Protein AF-A0A8J4F7T3-F1 (afdb_monomer_lite)

Organism: NCBI:txid51714

Structure (mmCIF, N/CA/C/O backbone):
data_AF-A0A8J4F7T3-F1
#
_entry.id   AF-A0A8J4F7T3-F1
#
loop_
_atom_site.group_PDB
_atom_site.id
_atom_site.type_symbol
_atom_site.label_atom_id
_atom_site.label_alt_id
_atom_site.label_comp_id
_atom_site.label_asym_id
_atom_site.label_entity_id
_atom_site.label_seq_id
_atom_site.pdbx_PDB_ins_code
_atom_site.Cartn_x
_atom_site.Cartn_y
_atom_site.Cartn_z
_atom_site.occupancy
_atom_site.B_iso_or_equiv
_atom_site.auth_seq_id
_atom_site.auth_comp_id
_atom_site.auth_asym_id
_atom_site.auth_atom_id
_atom_site.pdbx_PDB_model_num
ATOM 1 N N . MET A 1 1 ? 30.695 -30.266 -57.820 1.00 39.78 1 MET A N 1
ATOM 2 C CA . MET A 1 1 ? 30.788 -30.553 -56.373 1.00 39.78 1 MET A CA 1
ATOM 3 C C . MET A 1 1 ? 30.685 -29.210 -55.672 1.00 39.78 1 MET A C 1
ATOM 5 O O . MET A 1 1 ? 31.698 -28.580 -55.406 1.00 39.78 1 MET A O 1
ATOM 9 N N . GLU A 1 2 ? 29.463 -28.701 -55.535 1.00 38.69 2 GLU A N 1
ATOM 10 C CA . GLU A 1 2 ? 29.203 -27.390 -54.932 1.00 38.69 2 GLU A CA 1
ATOM 11 C C . GLU A 1 2 ? 29.021 -27.571 -53.424 1.00 38.69 2 GLU A C 1
ATOM 13 O O . GLU A 1 2 ? 28.262 -28.434 -52.978 1.00 38.69 2 GLU A O 1
ATOM 18 N N . ARG A 1 3 ? 29.798 -26.815 -52.641 1.00 41.53 3 ARG A N 1
ATOM 19 C CA . ARG A 1 3 ? 29.694 -26.770 -51.181 1.00 41.53 3 ARG A CA 1
ATOM 20 C C . ARG A 1 3 ? 28.457 -25.957 -50.820 1.00 41.53 3 ARG A C 1
ATOM 22 O O . ARG A 1 3 ? 28.412 -24.767 -51.104 1.00 41.53 3 ARG A O 1
ATOM 29 N N . PHE A 1 4 ? 27.495 -26.598 -50.166 1.00 39.56 4 PHE A N 1
ATOM 30 C CA . PHE A 1 4 ? 26.440 -25.898 -49.446 1.00 39.56 4 PHE A CA 1
ATOM 31 C C . PHE A 1 4 ? 27.047 -25.246 -48.203 1.00 39.56 4 PHE A C 1
ATOM 33 O O . PHE A 1 4 ? 27.533 -25.935 -47.305 1.00 39.56 4 PHE A O 1
ATOM 40 N N . GLU A 1 5 ? 27.045 -23.917 -48.178 1.00 45.34 5 GLU A N 1
ATOM 41 C CA . GLU A 1 5 ? 27.285 -23.142 -46.969 1.00 45.34 5 GLU A CA 1
ATOM 42 C C . GLU A 1 5 ? 26.117 -23.374 -46.007 1.00 45.34 5 GLU A C 1
ATOM 44 O O . GLU A 1 5 ? 24.946 -23.189 -46.342 1.00 45.34 5 GLU A O 1
ATOM 49 N N . THR A 1 6 ? 26.442 -23.843 -44.807 1.00 44.44 6 THR A N 1
ATOM 50 C CA . THR A 1 6 ? 25.513 -23.946 -43.686 1.00 44.44 6 THR A CA 1
ATOM 51 C C . THR A 1 6 ? 25.045 -22.549 -43.300 1.00 44.44 6 THR A C 1
ATOM 53 O O . THR A 1 6 ? 25.819 -21.764 -42.755 1.00 44.44 6 THR A O 1
ATOM 56 N N . VAL A 1 7 ? 23.775 -22.257 -43.581 1.00 43.88 7 VAL A N 1
ATOM 57 C CA . VAL A 1 7 ? 23.059 -21.096 -43.052 1.00 43.88 7 VAL A CA 1
ATOM 58 C C . VAL A 1 7 ? 23.011 -21.236 -41.533 1.00 43.88 7 VAL A C 1
ATOM 60 O O . VAL A 1 7 ? 22.459 -22.205 -41.010 1.00 43.88 7 VAL A O 1
ATOM 63 N N . SER A 1 8 ? 23.640 -20.293 -40.835 1.00 47.09 8 SER A N 1
ATOM 64 C CA . SER A 1 8 ? 23.535 -20.149 -39.387 1.00 47.09 8 SER A CA 1
ATOM 65 C C . SER A 1 8 ? 22.066 -20.000 -39.000 1.00 47.09 8 SER A C 1
ATOM 67 O O . SER A 1 8 ? 21.375 -19.111 -39.492 1.00 47.09 8 SER A O 1
ATOM 69 N N . ASP A 1 9 ? 21.611 -20.894 -38.129 1.00 43.12 9 ASP A N 1
ATOM 70 C CA . ASP A 1 9 ? 20.298 -20.891 -37.491 1.00 43.12 9 ASP A CA 1
ATOM 71 C C . ASP A 1 9 ? 20.153 -19.614 -36.641 1.00 43.12 9 ASP A C 1
ATOM 73 O O . ASP A 1 9 ? 20.539 -19.574 -35.470 1.00 43.12 9 ASP A O 1
ATOM 77 N N . GLU A 1 10 ? 19.659 -18.528 -37.245 1.00 48.75 10 GLU A N 1
ATOM 78 C CA . GLU A 1 10 ? 19.156 -17.366 -36.512 1.00 48.75 10 GLU A CA 1
ATOM 79 C C . GLU A 1 10 ? 17.874 -17.783 -35.785 1.00 48.75 10 GLU A C 1
ATOM 81 O O . GLU A 1 10 ? 16.751 -17.549 -36.239 1.00 48.75 10 GLU A O 1
ATOM 86 N N . ARG A 1 11 ? 18.039 -18.421 -34.621 1.00 50.25 11 ARG A N 1
ATOM 87 C CA . ARG A 1 11 ? 16.953 -18.571 -33.653 1.00 50.25 11 ARG A CA 1
ATOM 88 C C . ARG A 1 11 ? 16.400 -17.184 -33.353 1.00 50.25 11 ARG A C 1
ATOM 90 O O . ARG A 1 11 ? 17.061 -16.380 -32.696 1.00 50.25 11 ARG A O 1
ATOM 97 N N . ALA A 1 12 ? 15.173 -16.928 -33.800 1.00 52.72 12 ALA A N 1
ATOM 98 C CA . ALA A 1 12 ? 14.395 -15.789 -33.337 1.00 52.72 12 ALA A CA 1
ATOM 99 C C . ALA A 1 12 ? 14.448 -15.757 -31.796 1.00 52.72 12 ALA A C 1
ATOM 101 O O . ALA A 1 12 ? 14.255 -16.809 -31.174 1.00 52.72 12 ALA A O 1
ATOM 102 N N . PRO A 1 13 ? 14.737 -14.604 -31.164 1.00 52.78 13 PRO A N 1
ATOM 103 C CA . PRO A 1 13 ? 14.818 -14.528 -29.714 1.00 52.78 13 PRO A CA 1
ATOM 104 C C . PRO A 1 13 ? 13.456 -14.910 -29.132 1.00 52.78 13 PRO A C 1
ATOM 106 O O . PRO A 1 13 ? 12.466 -14.193 -29.285 1.00 52.78 13 PRO A O 1
ATOM 109 N N . GLY A 1 14 ? 13.392 -16.087 -28.510 1.00 57.84 14 GLY A N 1
ATOM 110 C CA . GLY A 1 14 ? 12.206 -16.531 -27.792 1.00 57.84 14 GLY A CA 1
ATOM 111 C C . GLY A 1 14 ? 11.926 -15.613 -26.602 1.00 57.84 14 GLY A C 1
ATOM 112 O O . GLY A 1 14 ? 12.814 -14.920 -26.108 1.00 57.84 14 GLY A O 1
ATOM 113 N N . LEU A 1 15 ? 10.701 -15.658 -26.071 1.00 61.00 15 LEU A N 1
ATOM 114 C CA . LEU A 1 15 ? 10.296 -14.925 -24.854 1.00 61.00 15 LEU A CA 1
ATOM 115 C C . LEU A 1 15 ? 11.066 -15.325 -23.574 1.00 61.00 15 LEU A C 1
ATOM 117 O O . LEU A 1 15 ? 10.747 -14.863 -22.476 1.00 61.00 15 LEU A O 1
ATOM 121 N N . GLU A 1 16 ? 12.052 -16.204 -23.704 1.00 65.00 16 GLU A N 1
ATOM 122 C CA . GLU A 1 16 ? 12.897 -16.708 -22.628 1.00 65.00 16 GLU A CA 1
ATOM 123 C C . GLU A 1 16 ? 14.062 -15.764 -22.308 1.00 65.00 16 GLU A C 1
ATOM 125 O O . GLU A 1 16 ? 14.552 -15.786 -21.180 1.00 65.00 16 GLU A O 1
ATOM 130 N N . ASP A 1 17 ? 14.452 -14.913 -23.266 1.00 67.88 17 ASP A N 1
ATOM 131 C CA . ASP A 1 17 ? 15.479 -13.875 -23.097 1.00 67.88 17 ASP A CA 1
ATOM 132 C C . ASP A 1 17 ? 15.223 -12.662 -24.027 1.00 67.88 17 ASP A C 1
ATOM 134 O O . ASP A 1 17 ? 15.977 -12.403 -24.969 1.00 67.88 17 ASP A O 1
ATOM 138 N N . PRO A 1 18 ? 14.095 -11.944 -23.857 1.00 74.69 18 PRO A N 1
ATOM 139 C CA . PRO A 1 18 ? 13.774 -10.783 -24.676 1.00 74.69 18 PRO A CA 1
ATOM 140 C C . PRO A 1 18 ? 14.754 -9.629 -24.436 1.00 74.69 18 PRO A C 1
ATOM 142 O O . PRO A 1 18 ? 15.224 -9.392 -23.323 1.00 74.69 18 PRO A O 1
ATOM 145 N N . ALA A 1 19 ? 14.993 -8.838 -25.485 1.00 78.69 19 ALA A N 1
ATOM 146 C CA . ALA A 1 19 ? 15.831 -7.647 -25.394 1.00 78.69 19 ALA A CA 1
ATOM 147 C C . ALA A 1 19 ? 15.340 -6.687 -24.282 1.00 78.69 19 ALA A C 1
ATOM 149 O O . ALA A 1 19 ? 14.126 -6.519 -24.120 1.00 78.69 19 ALA A O 1
ATOM 150 N N . PRO A 1 20 ? 16.236 -5.976 -23.567 1.00 74.31 20 PRO A N 1
ATOM 151 C CA . PRO A 1 20 ? 15.860 -5.098 -22.453 1.00 74.31 20 PRO A CA 1
ATOM 152 C C . PRO A 1 20 ? 14.771 -4.068 -22.789 1.00 74.31 20 PRO A C 1
ATOM 154 O O . PRO A 1 20 ? 13.884 -3.818 -21.979 1.00 74.31 20 PRO A O 1
ATOM 157 N N . ALA A 1 21 ? 14.777 -3.522 -24.008 1.00 72.75 21 ALA A N 1
ATOM 158 C CA . ALA A 1 21 ? 13.751 -2.582 -24.465 1.00 72.75 21 ALA A CA 1
ATOM 159 C C . ALA A 1 21 ? 12.351 -3.220 -24.582 1.00 72.75 21 ALA A C 1
ATOM 161 O O . ALA A 1 21 ? 11.343 -2.563 -24.329 1.00 72.75 21 ALA A O 1
ATOM 162 N N . LEU A 1 22 ? 12.267 -4.507 -24.941 1.00 72.25 22 LEU A N 1
ATOM 163 C CA . LEU A 1 22 ? 11.003 -5.251 -24.969 1.00 72.25 22 LEU A CA 1
ATOM 164 C C . LEU A 1 22 ? 10.509 -5.558 -23.555 1.00 72.25 22 LEU A C 1
ATOM 166 O O . LEU A 1 22 ? 9.313 -5.443 -23.306 1.00 72.25 22 LEU A O 1
ATOM 170 N N . VAL A 1 23 ? 11.415 -5.886 -22.628 1.00 76.25 23 VAL A N 1
ATOM 171 C CA . VAL A 1 23 ? 11.086 -6.050 -21.201 1.00 76.25 23 VAL A CA 1
ATOM 172 C C . VAL A 1 23 ? 10.503 -4.767 -20.637 1.00 76.25 23 VAL A C 1
ATOM 174 O O . VAL A 1 23 ? 9.453 -4.802 -20.007 1.00 76.25 23 VAL A O 1
ATOM 177 N N . GLU A 1 24 ? 11.155 -3.631 -20.883 1.00 72.44 24 GLU A N 1
ATOM 178 C CA . GLU A 1 24 ? 10.674 -2.334 -20.413 1.00 72.44 24 GLU A CA 1
ATOM 179 C C . GLU A 1 24 ? 9.304 -1.997 -20.990 1.00 72.44 24 GLU A C 1
ATOM 181 O O . GLU A 1 24 ? 8.414 -1.623 -20.231 1.00 72.44 24 GLU A O 1
ATOM 186 N N . ASN A 1 25 ? 9.100 -2.198 -22.295 1.00 74.94 25 ASN A N 1
ATOM 187 C CA . ASN A 1 25 ? 7.807 -1.959 -22.932 1.00 74.94 25 ASN A CA 1
ATOM 188 C C . ASN A 1 25 ? 6.709 -2.873 -22.382 1.00 74.94 25 ASN A C 1
ATOM 190 O O . ASN A 1 25 ? 5.636 -2.385 -22.043 1.00 74.94 25 ASN A O 1
ATOM 194 N N . LEU A 1 26 ? 6.966 -4.178 -22.248 1.00 72.62 26 LEU A N 1
ATOM 195 C CA . LEU A 1 26 ? 5.999 -5.124 -21.685 1.00 72.62 26 LEU A CA 1
ATOM 196 C C . LEU A 1 26 ? 5.674 -4.772 -20.234 1.00 72.62 26 LEU A C 1
ATOM 198 O O . LEU A 1 26 ? 4.506 -4.677 -19.868 1.00 72.62 26 LEU A O 1
ATOM 202 N N . CYS A 1 27 ? 6.688 -4.494 -19.418 1.00 71.31 27 CYS A N 1
ATOM 203 C CA . CYS A 1 27 ? 6.473 -4.112 -18.031 1.00 71.31 27 CYS A CA 1
ATOM 204 C C . CYS A 1 27 ? 5.759 -2.757 -17.897 1.00 71.31 27 CYS A C 1
ATOM 206 O O . CYS A 1 27 ? 4.959 -2.580 -16.980 1.00 71.31 27 CYS A O 1
ATOM 208 N N . ALA A 1 28 ? 5.992 -1.824 -18.824 1.00 68.75 28 ALA A N 1
ATOM 209 C CA . ALA A 1 28 ? 5.274 -0.556 -18.894 1.00 68.75 28 ALA A CA 1
ATOM 210 C C . ALA A 1 28 ? 3.786 -0.748 -19.227 1.00 68.75 28 ALA A C 1
ATOM 212 O O . ALA A 1 28 ? 2.960 -0.024 -18.678 1.00 68.75 28 ALA A O 1
ATOM 213 N N . GLN A 1 29 ? 3.415 -1.744 -20.043 1.00 72.31 29 GLN A N 1
ATOM 214 C CA . GLN A 1 29 ? 2.000 -2.069 -20.293 1.00 72.31 29 GLN A CA 1
ATOM 215 C C . GLN A 1 29 ? 1.286 -2.573 -19.028 1.00 72.31 29 GLN A C 1
ATOM 217 O O . GLN A 1 29 ? 0.110 -2.284 -18.820 1.00 72.31 29 GLN A O 1
ATOM 222 N N . PHE A 1 30 ? 2.000 -3.282 -18.150 1.00 66.38 30 PHE A N 1
ATOM 223 C CA . PHE A 1 30 ? 1.455 -3.815 -16.894 1.00 66.38 30 PHE A CA 1
ATOM 224 C C . PHE A 1 30 ? 1.705 -2.912 -15.686 1.00 66.38 30 PHE A C 1
ATOM 226 O O . PHE A 1 30 ? 1.396 -3.280 -14.556 1.00 66.38 30 PHE A O 1
ATOM 233 N N . ILE A 1 31 ? 2.254 -1.716 -15.889 1.00 64.44 31 ILE A N 1
ATOM 234 C CA . ILE A 1 31 ? 2.706 -0.865 -14.790 1.00 64.44 31 ILE A CA 1
ATOM 235 C C . ILE A 1 31 ? 1.579 -0.424 -13.855 1.00 64.44 31 ILE A C 1
ATOM 237 O O . ILE A 1 31 ? 1.828 -0.135 -12.686 1.00 64.44 31 ILE A O 1
ATOM 241 N N . PHE A 1 32 ? 0.345 -0.374 -14.358 1.00 50.31 32 PHE A N 1
ATOM 242 C CA . PHE A 1 32 ? -0.849 -0.021 -13.591 1.00 50.31 32 PHE A CA 1
ATOM 243 C C . PHE A 1 32 ? -1.371 -1.174 -12.734 1.00 50.31 32 PHE A C 1
ATOM 245 O O . PHE A 1 32 ? -2.121 -0.932 -11.792 1.00 50.31 32 PHE A O 1
ATOM 252 N N . ASP A 1 33 ? -0.910 -2.395 -12.997 1.00 64.44 33 ASP A N 1
ATOM 253 C CA . ASP A 1 33 ? -1.294 -3.593 -12.272 1.00 64.44 33 ASP A CA 1
ATOM 254 C C . ASP A 1 33 ? -0.047 -4.412 -11.915 1.00 64.44 33 ASP A C 1
ATOM 256 O O . ASP A 1 33 ? 0.396 -5.329 -12.615 1.00 64.44 33 ASP A O 1
ATOM 260 N N . GLY A 1 34 ? 0.525 -4.062 -10.761 1.00 60.56 34 GLY A N 1
ATOM 261 C CA . GLY A 1 34 ? 1.699 -4.733 -10.211 1.00 60.56 34 GLY A CA 1
ATOM 262 C C . GLY A 1 34 ? 1.508 -6.241 -10.008 1.00 60.56 34 GLY A C 1
ATOM 263 O O . GLY A 1 34 ? 2.504 -6.958 -9.938 1.00 60.56 34 GLY A O 1
ATOM 264 N N . ASN A 1 35 ? 0.271 -6.751 -9.972 1.00 60.94 35 ASN A N 1
ATOM 265 C CA . ASN A 1 35 ? 0.020 -8.186 -9.860 1.00 60.94 35 ASN A CA 1
ATOM 266 C C . ASN A 1 35 ? 0.306 -8.919 -11.172 1.00 60.94 35 ASN A C 1
ATOM 268 O O . ASN A 1 35 ? 0.824 -10.035 -11.123 1.00 60.94 35 ASN A O 1
ATOM 272 N N . TYR A 1 36 ? 0.069 -8.303 -12.336 1.00 70.75 36 TYR A N 1
ATOM 273 C CA . TYR A 1 36 ? 0.502 -8.887 -13.611 1.00 70.75 36 TYR A CA 1
ATOM 274 C C . TYR A 1 36 ? 2.024 -8.941 -13.717 1.00 70.75 36 TYR A C 1
ATOM 276 O O . TYR A 1 36 ? 2.554 -9.958 -14.155 1.00 70.75 36 TYR A O 1
ATOM 284 N N . LEU A 1 37 ? 2.733 -7.914 -13.234 1.00 69.94 37 LEU A N 1
ATOM 285 C CA . LEU A 1 37 ? 4.198 -7.935 -13.162 1.00 69.94 37 LEU A CA 1
ATOM 286 C C . LEU A 1 37 ? 4.703 -9.054 -12.242 1.00 69.94 37 LEU A C 1
ATOM 288 O O . LEU A 1 37 ? 5.587 -9.814 -12.624 1.00 69.94 37 LEU A O 1
ATOM 292 N N . LEU A 1 38 ? 4.111 -9.228 -11.059 1.00 68.88 38 LEU A N 1
ATOM 293 C CA . LEU A 1 38 ? 4.489 -10.318 -10.153 1.00 68.88 38 LEU A CA 1
ATOM 294 C C . LEU A 1 38 ? 4.181 -11.707 -10.737 1.00 68.88 38 LEU A C 1
ATOM 296 O O . LEU A 1 38 ? 4.994 -12.618 -10.584 1.00 68.88 38 LEU A O 1
ATOM 300 N N . ARG A 1 39 ? 3.056 -11.868 -11.449 1.00 74.06 39 ARG A N 1
ATOM 301 C CA . ARG A 1 39 ? 2.732 -13.103 -12.188 1.00 74.06 39 ARG A CA 1
ATOM 302 C C . ARG A 1 39 ? 3.716 -13.365 -13.324 1.00 74.06 39 ARG A C 1
ATOM 304 O O . ARG A 1 39 ? 4.099 -14.511 -13.527 1.00 74.06 39 ARG A O 1
ATOM 311 N N . LEU A 1 40 ? 4.183 -12.320 -14.008 1.00 76.62 40 LEU A N 1
ATOM 312 C CA . LEU A 1 40 ? 5.244 -12.418 -15.012 1.00 76.62 40 LEU A CA 1
ATOM 313 C C . LEU A 1 40 ? 6.499 -13.055 -14.399 1.00 76.62 40 LEU A C 1
ATOM 315 O O . LEU A 1 40 ? 7.065 -13.990 -14.957 1.00 76.62 40 LEU A O 1
ATOM 319 N N . GLY A 1 41 ? 6.865 -12.624 -13.187 1.00 77.25 41 GLY A N 1
ATOM 320 C CA . GLY A 1 41 ? 7.988 -13.168 -12.422 1.00 77.25 41 GLY A CA 1
ATOM 321 C C . GLY A 1 41 ? 7.896 -14.658 -12.082 1.00 77.25 41 GLY A C 1
ATOM 322 O O . GLY A 1 41 ? 8.918 -15.273 -11.785 1.00 77.25 41 GLY A O 1
ATOM 323 N N . GLN A 1 42 ? 6.703 -15.252 -12.141 1.00 78.94 42 GLN A N 1
ATOM 324 C CA . GLN A 1 42 ? 6.482 -16.678 -11.880 1.00 78.94 42 GLN A CA 1
ATOM 325 C C . GLN A 1 42 ? 6.670 -17.551 -13.131 1.00 78.94 42 GLN A C 1
ATOM 327 O O . GLN A 1 42 ? 6.741 -18.770 -13.004 1.00 78.94 42 GLN A O 1
ATOM 332 N N . ILE A 1 43 ? 6.771 -16.952 -14.326 1.00 80.25 43 ILE A N 1
ATOM 333 C CA . ILE A 1 43 ? 6.847 -17.683 -15.601 1.00 80.25 43 ILE A CA 1
ATOM 334 C C . ILE A 1 43 ? 8.201 -18.382 -15.756 1.00 80.25 43 ILE A C 1
ATOM 336 O O . ILE A 1 43 ? 8.262 -19.571 -16.055 1.00 80.25 43 ILE A O 1
ATOM 340 N N . ASN A 1 44 ? 9.303 -17.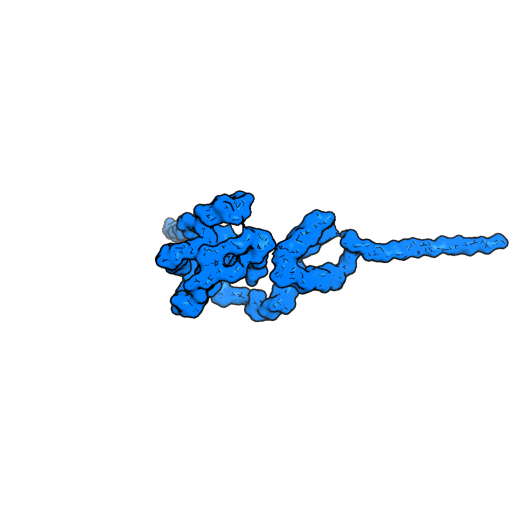650 -15.572 1.00 79.62 44 ASN A N 1
ATOM 341 C CA . ASN A 1 44 ? 10.656 -18.195 -15.681 1.00 79.62 44 ASN A CA 1
ATOM 342 C C . ASN A 1 44 ? 11.675 -17.343 -14.895 1.00 79.62 44 ASN A C 1
ATOM 344 O O . ASN A 1 44 ? 11.365 -16.270 -14.370 1.00 79.62 44 ASN A O 1
ATOM 348 N N . ARG A 1 45 ? 12.928 -17.819 -14.817 1.00 77.38 45 ARG A N 1
ATOM 349 C CA . ARG A 1 45 ? 14.007 -17.122 -14.088 1.00 77.38 45 ARG A CA 1
ATOM 350 C C . ARG A 1 45 ? 14.332 -15.744 -14.661 1.00 77.38 45 ARG A C 1
ATOM 352 O O . ARG A 1 45 ? 14.756 -14.878 -13.898 1.00 77.38 45 ARG A O 1
ATOM 359 N N . PHE A 1 46 ? 14.165 -15.551 -15.966 1.00 83.12 46 PHE A N 1
ATOM 360 C CA . PHE A 1 46 ? 14.403 -14.268 -16.614 1.00 83.12 46 PHE A CA 1
ATOM 361 C C . PHE A 1 46 ? 13.425 -13.216 -16.085 1.00 83.12 46 PHE A C 1
ATOM 363 O O . PHE A 1 46 ? 13.851 -12.207 -15.524 1.00 83.12 46 PHE A O 1
ATOM 370 N N . TRP A 1 47 ? 12.123 -13.496 -16.150 1.00 80.31 47 TRP A N 1
ATOM 371 C CA . TRP A 1 47 ? 11.100 -12.579 -15.659 1.00 80.31 47 TRP A CA 1
ATOM 372 C C . TRP A 1 47 ? 11.189 -12.380 -14.152 1.00 80.31 47 TRP A C 1
ATOM 374 O O . TRP A 1 47 ? 11.018 -11.259 -13.687 1.00 80.31 47 TRP A O 1
ATOM 384 N N . CYS A 1 48 ? 11.544 -13.422 -13.393 1.00 75.38 48 CYS A N 1
ATOM 385 C CA . CYS A 1 48 ? 11.831 -13.293 -11.965 1.00 75.38 48 CYS A CA 1
ATOM 386 C C . CYS A 1 48 ? 12.945 -12.265 -11.701 1.00 75.38 48 CYS A C 1
ATOM 388 O O . CYS A 1 48 ? 12.797 -11.407 -10.834 1.00 75.38 48 CYS A O 1
ATOM 390 N N . ARG A 1 49 ? 14.041 -12.288 -12.472 1.00 79.06 49 ARG A N 1
ATOM 391 C CA . ARG A 1 49 ? 15.109 -11.278 -12.362 1.00 79.06 49 ARG A CA 1
ATOM 392 C C . ARG A 1 49 ? 14.624 -9.892 -12.775 1.00 79.06 49 ARG A C 1
ATOM 394 O O . ARG A 1 49 ? 14.887 -8.938 -12.051 1.00 79.06 49 ARG A O 1
ATOM 401 N N . ALA A 1 50 ? 13.890 -9.793 -13.882 1.00 77.69 50 ALA A N 1
ATOM 402 C CA . ALA A 1 50 ? 13.368 -8.524 -14.380 1.00 77.69 50 ALA A CA 1
ATOM 403 C C . ALA A 1 50 ? 12.455 -7.841 -13.348 1.00 77.69 50 ALA A C 1
ATOM 405 O O . ALA A 1 50 ? 12.652 -6.677 -13.022 1.00 77.69 50 ALA A O 1
ATOM 406 N N . VAL A 1 51 ? 11.508 -8.568 -12.752 1.00 77.44 51 VAL A N 1
ATOM 407 C CA . VAL A 1 51 ? 10.547 -7.990 -11.792 1.00 77.44 51 VAL A CA 1
ATOM 408 C C . VAL A 1 51 ? 11.146 -7.754 -10.405 1.00 77.44 51 VAL A C 1
ATOM 410 O O . VAL A 1 51 ? 10.525 -7.086 -9.583 1.00 77.44 51 VAL A O 1
ATOM 413 N N . ASN A 1 52 ? 12.341 -8.278 -10.122 1.00 72.81 52 ASN A N 1
ATOM 414 C CA . ASN A 1 52 ? 13.105 -7.952 -8.917 1.00 72.81 52 ASN A CA 1
ATOM 415 C C . ASN A 1 52 ? 14.141 -6.835 -9.157 1.00 72.81 52 ASN A C 1
ATOM 417 O O . ASN A 1 52 ? 14.811 -6.416 -8.212 1.00 72.81 52 ASN A O 1
ATOM 421 N N . ASP A 1 53 ? 14.270 -6.314 -10.385 1.00 77.81 53 ASP A N 1
ATOM 422 C CA . ASP A 1 53 ? 15.185 -5.215 -10.693 1.00 77.81 53 ASP A CA 1
ATOM 423 C C . ASP A 1 53 ? 14.646 -3.877 -10.156 1.00 77.81 53 ASP A C 1
ATOM 425 O O . ASP A 1 53 ? 13.704 -3.272 -10.675 1.00 77.81 53 ASP A O 1
ATOM 429 N N . VAL A 1 54 ? 15.301 -3.378 -9.107 1.00 73.62 54 VAL A N 1
ATOM 430 C CA . VAL A 1 54 ? 15.015 -2.080 -8.483 1.00 73.62 54 VAL A CA 1
ATOM 431 C C . VAL A 1 54 ? 15.142 -0.925 -9.482 1.00 73.62 54 VAL A C 1
ATOM 433 O O . VAL A 1 54 ? 14.390 0.047 -9.399 1.00 73.62 54 VAL A O 1
ATOM 436 N N . ALA A 1 55 ? 16.086 -0.995 -10.422 1.00 77.75 55 ALA A N 1
ATOM 437 C CA . ALA A 1 55 ? 16.294 0.049 -11.415 1.00 77.75 55 ALA A CA 1
ATOM 438 C C . ALA A 1 55 ? 15.158 0.073 -12.445 1.00 77.75 55 ALA A C 1
ATOM 440 O O . ALA A 1 55 ? 14.691 1.161 -12.792 1.00 77.75 55 ALA A O 1
ATOM 441 N N . LEU A 1 56 ? 14.677 -1.098 -12.878 1.00 77.50 56 LEU A N 1
ATOM 442 C CA . LEU A 1 56 ? 13.484 -1.212 -13.717 1.00 77.50 56 LEU A CA 1
ATOM 443 C C . LEU A 1 56 ? 12.279 -0.572 -13.023 1.00 77.50 56 LEU A C 1
ATOM 445 O O . LEU A 1 56 ? 11.636 0.301 -13.598 1.00 77.50 56 LEU A O 1
ATOM 449 N N . TRP A 1 57 ? 12.027 -0.918 -11.759 1.00 73.50 57 TRP A N 1
ATOM 450 C CA . TRP A 1 57 ? 10.933 -0.316 -10.993 1.00 73.50 57 TRP A CA 1
ATOM 451 C C . TRP A 1 57 ? 11.067 1.196 -10.843 1.00 73.50 57 TRP A C 1
ATOM 453 O O . TRP A 1 57 ? 10.074 1.904 -10.974 1.00 73.50 57 TRP A O 1
ATOM 463 N N . LYS A 1 58 ? 12.279 1.719 -10.620 1.00 70.94 58 LYS A N 1
ATOM 464 C CA . LYS A 1 58 ? 12.512 3.170 -10.611 1.00 70.94 58 LYS A CA 1
ATOM 465 C C . LYS A 1 58 ? 12.113 3.801 -11.944 1.00 70.94 58 LYS A C 1
ATOM 467 O O . LYS A 1 58 ? 11.356 4.761 -11.926 1.00 70.94 58 LYS A O 1
ATOM 472 N N . ARG A 1 59 ? 12.569 3.255 -13.079 1.00 75.56 59 ARG A N 1
ATOM 473 C CA . ARG A 1 59 ? 12.248 3.781 -14.422 1.00 75.56 59 ARG A CA 1
ATOM 474 C C . ARG A 1 59 ? 10.754 3.722 -14.723 1.00 75.56 59 ARG A C 1
ATOM 476 O O . ARG A 1 59 ? 10.186 4.723 -15.152 1.00 75.56 59 ARG A O 1
ATOM 483 N N . LEU A 1 60 ? 10.125 2.588 -14.427 1.00 73.81 60 LEU A N 1
ATOM 484 C CA . LEU A 1 60 ? 8.683 2.399 -14.530 1.00 73.81 60 LEU A CA 1
ATOM 485 C C . LEU A 1 60 ? 7.953 3.468 -13.703 1.00 73.81 60 LEU A C 1
ATOM 487 O O . LEU A 1 60 ? 7.167 4.240 -14.246 1.00 73.81 60 LEU A O 1
ATOM 491 N N . ASN A 1 61 ? 8.273 3.606 -12.417 1.00 67.88 61 ASN A N 1
ATOM 492 C CA . ASN A 1 61 ? 7.650 4.617 -11.564 1.00 67.88 61 ASN A CA 1
ATOM 493 C C . ASN A 1 61 ? 7.887 6.048 -12.068 1.00 67.88 61 ASN A C 1
ATOM 495 O O . ASN A 1 61 ? 6.986 6.877 -11.948 1.00 67.88 61 ASN A O 1
ATOM 499 N N . THR A 1 62 ? 9.053 6.343 -12.662 1.00 68.00 62 THR A N 1
ATOM 500 C CA . THR A 1 62 ? 9.340 7.673 -13.229 1.00 68.00 62 THR A CA 1
ATOM 501 C C . THR A 1 62 ? 8.385 7.956 -14.373 1.00 68.00 62 THR A C 1
ATOM 503 O O . THR A 1 62 ? 7.836 9.053 -14.457 1.00 68.00 62 THR A O 1
ATOM 506 N N . ALA A 1 63 ? 8.171 6.963 -15.239 1.00 68.06 63 ALA A N 1
ATOM 507 C CA . ALA A 1 63 ? 7.239 7.059 -16.351 1.00 68.06 63 ALA A CA 1
ATOM 508 C C . ALA A 1 63 ? 5.782 7.169 -15.870 1.00 68.06 63 ALA A C 1
ATOM 510 O O . ALA A 1 63 ? 5.012 7.934 -16.441 1.00 68.06 63 ALA A O 1
ATOM 511 N N . ARG A 1 64 ? 5.412 6.454 -14.796 1.00 66.06 64 ARG A N 1
ATOM 512 C CA . ARG A 1 64 ? 4.040 6.426 -14.261 1.00 66.06 64 ARG A CA 1
ATOM 513 C C . ARG A 1 64 ? 3.641 7.698 -13.526 1.00 66.06 64 ARG A C 1
ATOM 515 O O . ARG A 1 64 ? 2.538 8.196 -13.716 1.00 66.06 64 ARG A O 1
ATOM 522 N N . PHE A 1 65 ? 4.505 8.185 -12.644 1.00 62.12 65 PHE A N 1
ATOM 523 C CA . PHE A 1 65 ? 4.160 9.236 -11.686 1.00 62.12 65 PHE A CA 1
ATOM 524 C C . PHE A 1 65 ? 4.914 10.555 -11.940 1.00 62.12 65 PHE A C 1
ATOM 526 O O . PHE A 1 65 ? 4.727 11.540 -11.223 1.00 62.12 65 PHE A O 1
ATOM 533 N N . GLY A 1 66 ? 5.772 10.591 -12.965 1.00 58.41 66 GLY A N 1
ATOM 534 C CA . GLY A 1 66 ? 6.656 11.712 -13.268 1.00 58.41 66 GLY A CA 1
ATOM 535 C C . GLY A 1 66 ? 7.828 11.842 -12.286 1.00 58.41 66 GLY A C 1
ATOM 536 O O . GLY A 1 66 ? 7.834 11.290 -11.186 1.00 58.41 66 GLY A O 1
ATOM 537 N N . LEU A 1 67 ? 8.830 12.650 -12.654 1.00 54.41 67 LEU A N 1
ATOM 538 C CA . LEU A 1 67 ? 10.008 12.958 -11.817 1.00 54.41 67 LEU A CA 1
ATOM 539 C C . LEU A 1 67 ? 9.647 13.481 -10.411 1.00 54.41 67 LEU A C 1
ATOM 541 O O . LEU A 1 67 ? 10.419 13.306 -9.472 1.00 54.41 67 LEU A O 1
ATOM 545 N N . LYS A 1 68 ? 8.469 14.102 -10.247 1.00 46.16 68 LYS A N 1
ATOM 546 C CA . LYS A 1 68 ? 8.013 14.683 -8.974 1.00 46.16 68 LYS A CA 1
ATOM 547 C C . LYS A 1 68 ? 7.580 13.651 -7.927 1.00 46.16 68 LYS A C 1
ATOM 549 O O . LYS A 1 68 ? 7.616 13.980 -6.749 1.00 46.16 68 LYS A O 1
ATOM 554 N N . ALA A 1 69 ? 7.226 12.429 -8.319 1.00 46.28 69 ALA A N 1
ATOM 555 C CA . ALA A 1 69 ? 6.843 11.368 -7.382 1.00 46.28 69 ALA A CA 1
ATOM 556 C C . ALA A 1 69 ? 8.026 10.517 -6.883 1.00 46.28 69 ALA A C 1
ATOM 558 O O . ALA A 1 69 ? 7.867 9.709 -5.973 1.00 46.28 69 ALA A O 1
ATOM 559 N N . ILE A 1 70 ? 9.211 10.704 -7.476 1.00 45.41 70 ILE A N 1
ATOM 560 C CA . ILE A 1 70 ? 10.483 10.083 -7.055 1.00 45.41 70 ILE A CA 1
ATOM 561 C C . ILE A 1 70 ? 11.406 11.122 -6.4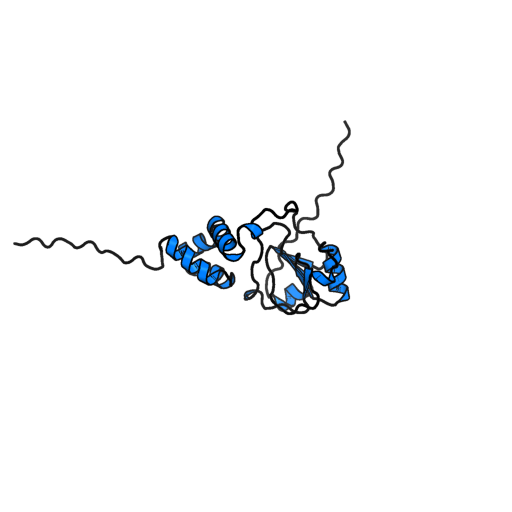17 1.00 45.41 70 ILE A C 1
ATOM 563 O O . ILE A 1 70 ? 1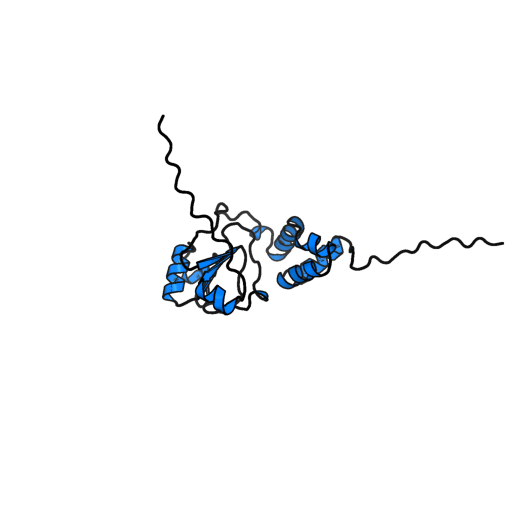2.458 10.779 -5.875 1.00 45.41 70 ILE A O 1
ATOM 567 N N . ALA A 1 71 ? 11.011 12.400 -6.427 1.00 41.38 71 ALA A N 1
ATOM 568 C CA . ALA A 1 71 ? 11.614 13.362 -5.527 1.00 41.38 71 ALA A CA 1
ATOM 569 C C . ALA A 1 71 ? 11.532 12.766 -4.112 1.00 41.38 71 ALA A C 1
ATOM 571 O O . ALA A 1 71 ? 10.449 12.306 -3.730 1.00 41.38 71 ALA A O 1
ATOM 572 N N . PRO A 1 72 ? 12.647 12.710 -3.355 1.00 41.91 72 PRO A N 1
ATOM 573 C CA . PRO A 1 72 ? 12.578 12.290 -1.968 1.00 41.91 72 PRO A CA 1
ATOM 574 C C . PRO A 1 72 ? 11.484 13.135 -1.332 1.00 41.91 72 PRO A C 1
ATOM 576 O O . PRO A 1 72 ? 11.480 14.362 -1.488 1.00 41.91 72 PRO A O 1
ATOM 579 N N . ALA A 1 73 ? 10.502 12.467 -0.723 1.00 44.56 73 ALA A N 1
ATOM 580 C CA . ALA A 1 73 ? 9.469 13.153 0.026 1.00 44.56 73 ALA A CA 1
ATOM 581 C C . ALA A 1 73 ? 10.165 14.225 0.875 1.00 44.56 73 ALA A C 1
ATOM 583 O O . ALA A 1 73 ? 11.225 13.976 1.449 1.00 44.56 73 ALA A O 1
ATOM 584 N N . ARG A 1 74 ? 9.591 15.429 0.965 1.00 44.84 74 ARG A N 1
AT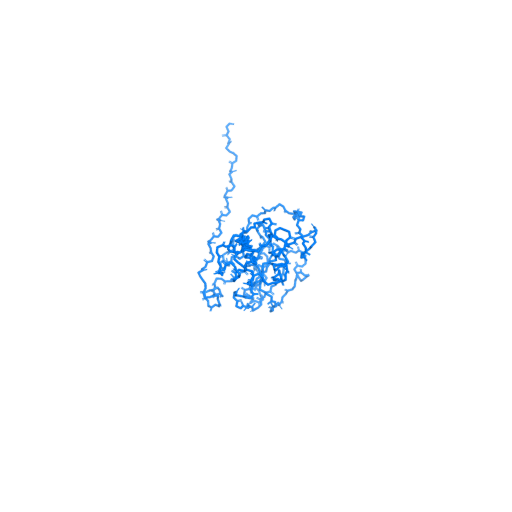OM 585 C CA . ARG A 1 74 ? 10.097 16.496 1.855 1.00 44.84 74 ARG A CA 1
ATOM 586 C C . ARG A 1 74 ? 10.129 16.082 3.340 1.00 44.84 74 ARG A C 1
ATOM 588 O O . ARG A 1 74 ? 10.489 16.887 4.189 1.00 44.84 74 ARG A O 1
ATOM 595 N N . VAL A 1 75 ? 9.762 14.840 3.639 1.00 48.75 75 VAL A N 1
ATOM 596 C CA . VAL A 1 75 ? 9.793 14.184 4.934 1.00 48.75 75 VAL A CA 1
ATOM 597 C C . VAL A 1 75 ? 10.903 13.126 4.874 1.00 48.75 75 VAL A C 1
ATOM 599 O O . VAL A 1 75 ? 10.883 12.303 3.953 1.00 48.75 75 VAL A O 1
ATOM 602 N N . PRO A 1 76 ? 11.886 13.130 5.795 1.00 49.41 76 PRO A N 1
ATOM 603 C CA . PRO A 1 76 ? 12.878 12.062 5.856 1.00 49.41 76 PRO A CA 1
ATOM 604 C C . PRO A 1 76 ? 12.161 10.712 5.919 1.00 49.41 76 PRO A C 1
ATOM 606 O O . PRO A 1 76 ? 11.154 10.583 6.612 1.00 49.41 76 PRO A O 1
ATOM 609 N N . ALA A 1 77 ? 12.660 9.730 5.166 1.00 58.66 77 ALA A N 1
ATOM 610 C CA . ALA A 1 77 ? 12.109 8.381 5.117 1.00 58.66 77 ALA A CA 1
ATOM 611 C C . ALA A 1 77 ? 12.144 7.751 6.518 1.00 58.66 77 ALA A C 1
ATOM 613 O O . ALA A 1 77 ? 13.149 7.167 6.923 1.00 58.66 77 ALA A O 1
ATOM 614 N N . GLN A 1 78 ? 11.067 7.923 7.279 1.00 67.81 78 GLN A N 1
ATOM 615 C CA . GLN A 1 78 ? 10.896 7.300 8.580 1.00 67.81 78 GLN A CA 1
ATOM 616 C C . GLN A 1 78 ? 10.349 5.885 8.384 1.00 67.81 78 GLN A C 1
ATOM 618 O O . GLN A 1 78 ? 9.544 5.653 7.481 1.00 67.81 78 GLN A O 1
ATOM 623 N N . PRO A 1 79 ? 10.787 4.909 9.192 1.00 78.81 79 PRO A N 1
ATOM 624 C CA . PRO A 1 79 ? 10.139 3.607 9.221 1.00 78.81 79 PRO A CA 1
ATOM 625 C C . PRO A 1 79 ? 8.665 3.759 9.619 1.00 78.81 79 PRO A C 1
ATOM 627 O O . PRO A 1 79 ? 8.276 4.734 10.258 1.00 78.81 79 PRO A O 1
ATOM 630 N N . ALA A 1 80 ? 7.842 2.785 9.234 1.00 83.75 80 ALA A N 1
ATOM 631 C CA . ALA A 1 80 ? 6.438 2.779 9.621 1.00 83.75 80 ALA A CA 1
ATOM 632 C C . ALA A 1 80 ? 6.296 2.681 11.146 1.00 83.75 80 ALA A C 1
ATOM 634 O O . ALA A 1 80 ? 7.000 1.902 11.793 1.00 83.75 80 ALA A O 1
ATOM 635 N N . THR A 1 81 ? 5.369 3.454 11.702 1.00 88.25 81 THR A N 1
ATOM 636 C CA . THR A 1 81 ? 5.033 3.431 13.126 1.00 88.25 81 THR A CA 1
ATOM 637 C C . THR A 1 81 ? 4.219 2.181 13.443 1.00 88.25 81 THR A C 1
ATOM 639 O O . THR A 1 81 ? 3.197 1.926 12.815 1.00 88.25 81 THR A O 1
ATOM 642 N N . ALA A 1 82 ? 4.640 1.395 14.434 1.00 90.38 82 ALA A N 1
ATOM 643 C CA . ALA A 1 82 ? 3.825 0.287 14.923 1.00 90.38 82 ALA A CA 1
ATOM 644 C C . ALA A 1 82 ? 2.568 0.823 15.627 1.00 90.38 82 ALA A C 1
ATOM 646 O O . ALA A 1 82 ? 2.675 1.642 16.539 1.00 90.38 82 ALA A O 1
ATOM 647 N N . ILE A 1 83 ? 1.389 0.343 15.224 1.00 92.81 83 ILE A N 1
ATOM 648 C CA . ILE A 1 83 ? 0.104 0.713 15.828 1.00 92.81 83 ILE A CA 1
ATOM 649 C C . ILE A 1 83 ? -0.567 -0.577 16.325 1.00 92.81 83 ILE A C 1
ATOM 651 O O . ILE A 1 83 ? -0.775 -1.485 15.518 1.00 92.81 83 ILE A O 1
ATOM 655 N N . PRO A 1 84 ? -0.877 -0.706 17.629 1.00 92.31 84 PRO A N 1
ATOM 656 C CA . PRO A 1 84 ? -1.503 -1.911 18.175 1.00 92.31 84 PRO A CA 1
ATOM 657 C C . PRO A 1 84 ? -2.821 -2.260 17.474 1.00 92.31 84 PRO A C 1
ATOM 659 O O . PRO A 1 84 ? -3.667 -1.387 17.313 1.00 92.31 84 PRO A O 1
ATOM 662 N N . GLY A 1 85 ? -3.007 -3.522 17.074 1.00 91.12 85 GLY A N 1
ATOM 663 C CA . GLY A 1 85 ? -4.213 -3.977 16.370 1.00 91.12 85 GLY A CA 1
ATOM 664 C C . GLY A 1 85 ? -4.209 -3.709 14.860 1.00 91.12 85 GLY A C 1
ATOM 665 O O . GLY A 1 85 ? -5.181 -4.040 14.178 1.00 91.12 85 GLY A O 1
ATOM 666 N N . TRP A 1 86 ? -3.120 -3.152 14.316 1.00 94.06 86 TRP A N 1
ATOM 667 C CA . TRP A 1 86 ? -2.985 -2.824 12.899 1.00 94.06 86 TRP A CA 1
ATOM 668 C C . TRP A 1 86 ? -1.739 -3.462 12.277 1.00 94.06 86 TRP A C 1
ATOM 670 O O . TRP A 1 86 ? -0.613 -3.326 12.751 1.00 94.06 86 TRP A O 1
ATOM 680 N N . CYS A 1 87 ? -1.938 -4.098 11.129 1.00 92.50 87 CYS A N 1
ATOM 681 C CA . CYS A 1 87 ? -0.897 -4.632 10.265 1.00 92.50 87 CYS A CA 1
ATOM 682 C C . CYS A 1 87 ? -0.521 -3.627 9.180 1.00 92.50 87 CYS A C 1
ATOM 684 O O . CYS A 1 87 ? -1.386 -3.157 8.441 1.00 92.50 87 CYS A O 1
ATOM 686 N N . PHE A 1 88 ? 0.773 -3.360 9.023 1.00 92.56 88 PHE A N 1
ATOM 687 C CA . PHE A 1 88 ? 1.269 -2.464 7.984 1.00 92.56 88 PHE A CA 1
ATOM 688 C C . PHE A 1 88 ? 1.683 -3.215 6.713 1.00 92.56 88 PHE A C 1
ATOM 690 O O . PHE A 1 88 ? 2.444 -4.183 6.750 1.00 92.56 88 PHE A O 1
ATOM 697 N N . PHE A 1 89 ? 1.233 -2.711 5.568 1.00 89.50 89 PHE A N 1
ATOM 698 C CA . PHE A 1 89 ? 1.548 -3.204 4.235 1.00 89.50 89 PHE A CA 1
ATOM 699 C C . PHE A 1 89 ? 2.295 -2.122 3.451 1.00 89.50 89 PHE A C 1
ATOM 701 O O . PHE A 1 89 ? 1.706 -1.203 2.879 1.00 89.50 89 PHE A O 1
ATOM 708 N N . ALA A 1 90 ? 3.624 -2.244 3.431 1.00 87.00 90 ALA A N 1
ATOM 709 C CA . ALA A 1 90 ? 4.518 -1.239 2.867 1.00 87.00 90 ALA A CA 1
ATOM 710 C C . ALA A 1 90 ? 4.266 -0.986 1.372 1.00 87.00 90 ALA A C 1
ATOM 712 O O . ALA A 1 90 ? 4.332 -1.899 0.543 1.00 87.00 90 ALA A O 1
ATOM 713 N N . GLY A 1 91 ? 4.022 0.279 1.036 1.00 82.12 91 GLY A N 1
ATOM 714 C CA . GLY A 1 91 ? 3.862 0.779 -0.325 1.00 82.12 91 GLY A CA 1
ATOM 715 C C . GLY A 1 91 ? 2.586 0.344 -1.042 1.00 82.12 91 GLY A C 1
ATOM 716 O O . GLY A 1 91 ? 2.426 0.692 -2.211 1.00 82.12 91 GLY A O 1
ATOM 717 N N . LEU A 1 92 ? 1.716 -0.434 -0.393 1.00 86.50 92 LEU A N 1
ATOM 718 C CA . LEU A 1 92 ? 0.512 -1.007 -0.994 1.00 86.50 92 LEU A CA 1
ATOM 719 C C . LEU A 1 92 ? -0.735 -0.211 -0.623 1.00 86.50 92 LEU A C 1
ATOM 721 O O . LEU A 1 92 ? -0.809 0.326 0.476 1.00 86.50 92 LEU A O 1
ATOM 725 N N . ASP A 1 93 ? -1.713 -0.208 -1.523 1.00 88.75 93 ASP A N 1
ATOM 726 C CA . ASP A 1 93 ? -3.062 0.315 -1.314 1.00 88.75 93 ASP A CA 1
ATOM 727 C C . ASP A 1 93 ? -4.105 -0.619 -1.949 1.00 88.75 93 ASP A C 1
ATOM 729 O O . ASP A 1 93 ? -3.849 -1.248 -2.984 1.00 88.75 93 ASP A O 1
ATOM 733 N N . SER A 1 94 ? -5.279 -0.705 -1.324 1.00 89.00 94 SER A N 1
ATOM 734 C CA . SER A 1 94 ? -6.470 -1.342 -1.894 1.00 89.00 94 SER A CA 1
ATOM 735 C C . SER A 1 94 ? -7.369 -0.265 -2.488 1.00 89.00 94 SER A C 1
ATOM 737 O O . SER A 1 94 ? -7.877 0.567 -1.746 1.00 89.00 94 SER A O 1
ATOM 739 N N . GLY A 1 95 ? -7.623 -0.293 -3.795 1.00 82.12 95 GLY A N 1
ATOM 740 C CA . GLY A 1 95 ? -8.481 0.711 -4.430 1.00 82.12 95 GLY A CA 1
ATOM 741 C C . GLY A 1 95 ? -9.945 0.633 -3.972 1.00 82.12 95 GLY A C 1
ATOM 742 O O . GLY A 1 95 ? -10.478 -0.462 -3.796 1.00 82.12 95 GLY A O 1
ATOM 743 N N . GLY A 1 96 ? -10.597 1.793 -3.845 1.00 81.75 96 GLY A N 1
ATOM 744 C CA . GLY A 1 96 ? -12.027 1.916 -3.542 1.00 81.75 96 GLY A CA 1
ATOM 745 C C . GLY A 1 96 ? -12.402 1.739 -2.067 1.00 81.75 96 GLY A C 1
ATOM 746 O O . GLY A 1 96 ? -11.534 1.687 -1.195 1.00 81.75 96 GLY A O 1
ATOM 747 N N . ASP A 1 97 ? -13.719 1.668 -1.830 1.00 86.88 97 ASP A N 1
ATOM 748 C CA . ASP A 1 97 ? -14.386 1.531 -0.522 1.00 86.88 97 ASP A CA 1
ATOM 749 C C . ASP A 1 97 ? -13.990 2.587 0.524 1.00 86.88 97 ASP A C 1
ATOM 751 O O . ASP A 1 97 ? -14.000 2.333 1.733 1.00 86.88 97 ASP A O 1
ATOM 755 N N . ASP A 1 98 ? -13.656 3.787 0.047 1.00 90.25 98 ASP A N 1
ATOM 756 C CA . ASP A 1 98 ? -13.258 4.920 0.872 1.00 90.25 98 ASP A CA 1
ATOM 757 C C . ASP A 1 98 ? -14.469 5.531 1.597 1.00 90.25 98 ASP A C 1
ATOM 759 O O . ASP A 1 98 ? -15.492 5.847 0.989 1.00 90.25 98 ASP A O 1
ATOM 763 N N . CYS A 1 99 ? -14.345 5.719 2.909 1.00 91.00 99 CYS A N 1
ATOM 764 C CA . CYS A 1 99 ? -15.332 6.389 3.759 1.00 91.00 99 CYS A CA 1
ATOM 765 C C . CYS A 1 99 ? -14.837 7.725 4.327 1.00 91.00 99 CYS A C 1
ATOM 767 O O . CYS A 1 99 ? -15.619 8.460 4.927 1.00 91.00 99 CYS A O 1
ATOM 769 N N . SER A 1 100 ? -13.556 8.046 4.132 1.00 92.12 100 SER A N 1
ATOM 770 C CA . SER A 1 100 ? -12.995 9.371 4.388 1.00 92.12 100 SER A CA 1
ATOM 771 C C . SER A 1 100 ? -11.845 9.641 3.426 1.00 92.12 100 SER A C 1
ATOM 773 O O . SER A 1 100 ? -11.096 8.723 3.072 1.00 92.12 100 SER A O 1
ATOM 775 N N . THR A 1 101 ? -11.703 10.899 3.021 1.00 88.31 101 THR A N 1
ATOM 776 C CA . THR A 1 101 ? -10.649 11.357 2.115 1.00 88.31 101 THR A CA 1
ATOM 777 C C . THR A 1 101 ? -9.551 12.110 2.879 1.00 88.31 101 THR A C 1
ATOM 779 O O . THR A 1 101 ? -9.751 12.513 4.032 1.00 88.31 101 THR A O 1
ATOM 782 N N . PRO A 1 102 ? -8.381 12.347 2.256 1.00 86.25 102 PRO A N 1
ATOM 783 C CA . PRO A 1 102 ? -7.300 13.117 2.870 1.00 86.25 102 PRO A CA 1
ATOM 784 C C . PRO A 1 102 ? -7.706 14.534 3.289 1.00 86.25 102 PRO A C 1
ATOM 786 O O . PRO A 1 102 ? -7.192 15.061 4.275 1.00 86.25 102 PRO A O 1
ATOM 789 N N . GLU A 1 103 ? -8.626 15.160 2.553 1.00 85.25 103 GLU A N 1
ATOM 790 C CA . GLU A 1 103 ? -9.139 16.497 2.853 1.00 85.25 103 GLU A CA 1
ATOM 791 C C . GLU A 1 103 ? -9.871 16.520 4.193 1.00 85.25 103 GLU A C 1
ATOM 793 O O . GLU A 1 103 ? -9.707 17.467 4.964 1.00 85.25 103 GLU A O 1
ATOM 798 N N . ASP A 1 104 ? -10.599 15.452 4.523 1.00 83.31 104 ASP A N 1
ATOM 799 C CA . ASP A 1 104 ? -11.313 15.389 5.790 1.00 83.31 104 ASP A CA 1
ATOM 800 C C . ASP A 1 104 ? -10.359 15.321 6.990 1.00 83.31 104 ASP A C 1
ATOM 802 O O . ASP A 1 104 ? -10.741 15.672 8.110 1.00 83.31 104 ASP A O 1
ATOM 806 N N . ALA A 1 105 ? -9.121 14.859 6.781 1.00 78.75 105 ALA A N 1
ATOM 807 C CA . ALA A 1 105 ? -8.095 14.777 7.813 1.00 78.75 105 ALA A CA 1
ATOM 808 C C . ALA A 1 105 ? -7.523 16.155 8.205 1.00 78.75 105 ALA A C 1
ATOM 810 O O . ALA A 1 105 ? -6.694 16.230 9.110 1.00 78.75 105 ALA A O 1
ATOM 811 N N . ASN A 1 106 ? -7.952 17.251 7.557 1.00 79.56 106 ASN A N 1
ATOM 812 C CA . ASN A 1 106 ? -7.505 18.624 7.833 1.00 79.56 106 ASN A CA 1
ATOM 813 C C . ASN A 1 106 ? -5.969 18.772 7.853 1.00 79.56 106 ASN A C 1
ATOM 815 O O . ASN A 1 106 ? -5.407 19.542 8.632 1.00 79.56 106 ASN A O 1
ATOM 819 N N . GLY A 1 107 ? -5.276 18.004 7.006 1.00 75.38 107 GLY A N 1
ATOM 820 C CA . GLY A 1 107 ? -3.814 17.982 6.925 1.00 75.38 107 GLY A CA 1
ATOM 821 C C . GLY A 1 107 ? -3.111 17.139 7.994 1.00 75.38 107 GLY A C 1
ATOM 822 O O . GLY A 1 107 ? -1.888 17.009 7.936 1.00 75.38 107 GLY A O 1
ATOM 823 N N . ASN A 1 108 ? -3.841 16.529 8.934 1.00 82.75 108 ASN A N 1
ATOM 824 C CA . ASN A 1 108 ? -3.264 15.593 9.890 1.00 82.75 108 ASN A CA 1
ATOM 825 C C . ASN A 1 108 ? -3.211 14.172 9.310 1.00 82.75 108 ASN A C 1
ATOM 827 O O . ASN A 1 108 ? -4.163 13.403 9.397 1.00 82.75 108 ASN A O 1
ATOM 831 N N . LEU A 1 109 ? -2.067 13.830 8.720 1.00 88.38 109 LEU A N 1
ATOM 832 C CA . LEU A 1 109 ? -1.808 12.513 8.131 1.00 88.38 109 LEU A CA 1
ATOM 833 C C . LEU A 1 109 ? -0.942 11.622 9.029 1.00 88.38 109 LEU A C 1
ATOM 835 O O . LEU A 1 109 ? -0.345 10.652 8.555 1.00 88.38 109 LEU A O 1
ATOM 839 N N . HIS A 1 110 ? -0.826 11.951 10.319 1.00 90.81 110 HIS A N 1
ATOM 840 C CA . HIS A 1 110 ? -0.049 11.132 11.234 1.00 90.81 110 HIS A CA 1
ATOM 841 C C . HIS A 1 110 ? -0.731 9.758 11.422 1.00 90.81 110 HIS A C 1
ATOM 843 O O . HIS A 1 110 ? -1.930 9.712 11.711 1.00 90.81 110 HIS A O 1
ATOM 849 N N . PRO A 1 111 ? -0.011 8.623 11.288 1.00 92.19 111 PRO A N 1
ATOM 850 C CA . PRO A 1 111 ? -0.630 7.294 11.289 1.00 92.19 111 PRO A CA 1
ATOM 851 C C . PRO A 1 111 ? -1.492 6.981 12.519 1.00 92.19 111 PRO A C 1
ATOM 853 O O . PRO A 1 111 ? -2.542 6.363 12.382 1.00 92.19 111 PRO A O 1
ATOM 856 N N . THR A 1 112 ? -1.089 7.434 13.711 1.00 93.38 112 THR A N 1
ATOM 857 C CA . THR A 1 112 ? -1.865 7.236 14.949 1.00 93.38 112 THR A CA 1
ATOM 858 C C . THR A 1 112 ? -3.207 7.971 14.923 1.00 93.38 112 THR A C 1
ATOM 860 O O . THR A 1 112 ? -4.206 7.440 15.399 1.00 93.38 112 THR A O 1
ATOM 863 N N . ASP A 1 113 ? -3.251 9.165 14.332 1.00 93.88 113 ASP A N 1
ATOM 864 C CA . ASP A 1 113 ? -4.477 9.964 14.258 1.00 93.88 113 ASP A CA 1
ATOM 865 C C . ASP A 1 113 ? -5.430 9.406 13.198 1.00 93.88 113 ASP A C 1
ATOM 867 O O . ASP A 1 113 ? -6.641 9.333 13.413 1.00 93.88 113 ASP A O 1
ATOM 871 N 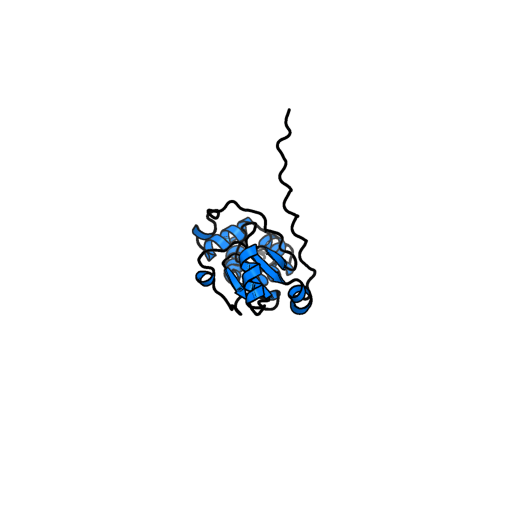N . LEU A 1 114 ? -4.879 8.921 12.080 1.00 95.00 114 LEU A N 1
ATOM 872 C CA . LEU A 1 114 ? -5.642 8.187 11.072 1.00 95.00 114 LEU A CA 1
ATOM 873 C C . LEU A 1 114 ? -6.217 6.879 11.634 1.00 95.00 114 LEU A C 1
ATOM 875 O O . LEU A 1 114 ? -7.369 6.564 11.346 1.00 95.00 114 LEU A O 1
ATOM 879 N N . ALA A 1 115 ? -5.470 6.158 12.479 1.00 95.81 115 ALA A N 1
ATOM 880 C CA . ALA A 1 115 ? -5.969 4.965 13.163 1.00 95.81 115 ALA A CA 1
ATOM 881 C C . ALA A 1 115 ? -7.142 5.289 14.098 1.00 95.81 115 ALA A C 1
ATOM 883 O O . ALA A 1 115 ? -8.195 4.664 13.991 1.00 95.81 115 ALA A O 1
ATOM 884 N N . ALA A 1 116 ? -7.003 6.310 14.951 1.00 94.62 116 ALA A N 1
ATOM 885 C CA . ALA A 1 116 ? -8.074 6.740 15.851 1.00 94.62 116 ALA A CA 1
ATOM 886 C C . ALA A 1 116 ? -9.334 7.170 15.081 1.00 94.62 116 ALA A C 1
ATOM 888 O O . ALA A 1 116 ? -10.460 6.847 15.462 1.00 94.62 116 ALA A O 1
ATOM 889 N N . ARG A 1 117 ? -9.158 7.860 13.952 1.00 94.19 117 ARG A N 1
ATOM 890 C CA . ARG A 1 117 ? -10.267 8.236 13.074 1.00 94.19 117 ARG A CA 1
ATOM 891 C C . ARG A 1 117 ? -10.912 7.026 12.403 1.00 94.19 117 ARG A C 1
ATOM 893 O O . ARG A 1 117 ? -12.136 6.942 12.346 1.00 94.19 117 ARG A O 1
ATOM 900 N N . ALA A 1 118 ? -10.117 6.082 11.910 1.00 95.25 118 ALA A N 1
ATOM 901 C CA . ALA A 1 118 ? -10.635 4.850 11.332 1.00 95.25 118 ALA A CA 1
ATOM 902 C C . ALA A 1 118 ? -11.433 4.043 12.371 1.00 95.25 118 ALA A C 1
ATOM 904 O O . ALA A 1 118 ? -12.485 3.500 12.047 1.00 95.25 118 ALA A O 1
ATOM 905 N N . GLU A 1 119 ? -10.999 4.026 13.635 1.00 94.69 119 GLU A N 1
ATOM 906 C CA . GLU A 1 119 ? -11.761 3.440 14.743 1.00 94.69 119 GLU A CA 1
ATOM 907 C C . GLU A 1 119 ? -13.111 4.125 14.961 1.00 94.69 119 GLU A C 1
ATOM 909 O O . GLU A 1 119 ? -14.126 3.436 15.051 1.00 94.69 119 GLU A O 1
ATOM 914 N N . GLN A 1 120 ? -13.150 5.459 14.969 1.00 94.62 120 GLN A N 1
ATOM 915 C CA . GLN A 1 120 ? -14.398 6.224 15.098 1.00 94.62 120 GLN A CA 1
ATOM 916 C C . GLN A 1 120 ? -15.386 5.941 13.961 1.00 94.62 120 GLN A C 1
ATOM 918 O O . GLN A 1 120 ? -16.595 5.924 14.183 1.00 94.62 120 GLN A O 1
ATOM 923 N N . LEU A 1 121 ? -14.876 5.711 12.750 1.00 94.12 121 LEU A N 1
ATOM 924 C CA . LEU A 1 121 ? -15.680 5.419 11.564 1.00 94.12 121 LEU A CA 1
ATOM 925 C C . LEU A 1 121 ? -16.066 3.936 11.436 1.00 94.12 121 LEU A C 1
ATOM 927 O O . LEU A 1 121 ? -16.826 3.588 10.536 1.00 94.12 121 LEU A O 1
ATOM 931 N N . GLY A 1 122 ? -15.545 3.056 12.299 1.00 94.50 122 GLY A N 1
ATOM 932 C CA . GLY A 1 122 ? -15.707 1.606 12.144 1.00 94.50 122 GLY A CA 1
ATOM 933 C C . GLY A 1 122 ? -15.003 1.045 10.901 1.00 94.50 122 GLY A C 1
ATOM 934 O O . GLY A 1 122 ? -15.371 -0.018 10.407 1.00 94.50 122 GLY A O 1
ATOM 935 N N . ALA A 1 123 ? -14.003 1.759 10.387 1.00 95.38 123 ALA A N 1
ATOM 936 C CA . ALA A 1 123 ? -13.236 1.387 9.211 1.00 95.38 123 ALA A CA 1
ATOM 937 C C . ALA A 1 123 ? -12.195 0.300 9.516 1.00 95.38 123 ALA A C 1
ATOM 939 O O . ALA A 1 123 ? -11.725 0.130 10.648 1.00 95.38 123 ALA A O 1
ATOM 940 N N . ILE A 1 124 ? -11.804 -0.421 8.467 1.00 94.88 124 ILE A N 1
ATOM 941 C CA . ILE A 1 124 ? -10.929 -1.599 8.550 1.00 94.88 124 ILE A CA 1
ATOM 942 C C . ILE A 1 124 ? -9.519 -1.351 8.016 1.00 94.88 124 ILE A C 1
ATOM 944 O O . ILE A 1 124 ? -8.621 -2.163 8.251 1.00 94.88 124 ILE A O 1
ATOM 948 N N . ALA A 1 125 ? -9.317 -0.256 7.284 1.00 95.50 125 ALA A N 1
ATOM 949 C CA . ALA A 1 125 ? -8.029 0.106 6.720 1.00 95.50 125 ALA A CA 1
ATOM 950 C C . ALA A 1 125 ? -7.892 1.620 6.544 1.00 95.50 125 ALA A C 1
ATOM 952 O O . ALA A 1 125 ? -8.880 2.341 6.421 1.00 95.50 125 ALA A O 1
ATOM 953 N N . PHE A 1 126 ? -6.653 2.093 6.499 1.00 95.56 126 PHE A N 1
ATOM 954 C CA . PHE A 1 126 ? -6.316 3.441 6.056 1.00 95.56 126 PHE A CA 1
ATOM 955 C C . PHE A 1 126 ? -4.919 3.450 5.441 1.00 95.56 126 PHE A C 1
ATOM 957 O O . PHE A 1 126 ? -4.059 2.656 5.826 1.00 95.56 126 PHE A O 1
ATOM 964 N N . ASN A 1 127 ? -4.662 4.348 4.496 1.00 94.50 127 ASN A N 1
ATOM 965 C CA . ASN A 1 127 ? -3.320 4.538 3.955 1.00 94.50 127 ASN A CA 1
ATOM 966 C C . ASN A 1 127 ? -2.675 5.824 4.478 1.00 94.50 127 ASN A C 1
ATOM 968 O O . ASN A 1 127 ? -3.337 6.741 4.962 1.00 94.50 127 ASN A O 1
ATOM 972 N N . THR A 1 128 ? -1.353 5.910 4.370 1.00 92.38 128 THR A N 1
ATOM 973 C CA . THR A 1 128 ? -0.585 7.062 4.868 1.00 92.38 128 THR A CA 1
ATOM 974 C C . THR A 1 128 ? -0.774 8.333 4.034 1.00 92.38 128 THR A C 1
ATOM 976 O O . THR A 1 128 ? -0.111 9.331 4.295 1.00 92.38 128 THR A O 1
ATOM 979 N N . GLN A 1 129 ? -1.620 8.305 2.999 1.00 89.69 129 GLN A N 1
ATOM 980 C CA . GLN A 1 129 ? -2.050 9.502 2.276 1.00 89.69 129 GLN A CA 1
ATOM 981 C C . GLN A 1 129 ? -3.357 10.077 2.831 1.00 89.69 129 GLN A C 1
ATOM 983 O O . GLN A 1 129 ? -3.745 11.150 2.392 1.00 89.69 129 GLN A O 1
ATOM 988 N N . GLY A 1 130 ? -3.997 9.415 3.802 1.00 90.56 130 GLY A N 1
ATOM 989 C CA . GLY A 1 130 ? -5.195 9.913 4.483 1.00 90.56 130 GLY A CA 1
ATOM 990 C C . GLY A 1 130 ? -6.510 9.309 4.002 1.00 90.56 130 GLY A C 1
ATOM 991 O O . GLY A 1 130 ? -7.560 9.711 4.487 1.00 90.56 130 GLY A O 1
ATOM 992 N N . TRP A 1 131 ? -6.475 8.341 3.085 1.00 93.19 131 TRP A N 1
ATOM 993 C CA . TRP A 1 131 ? -7.678 7.607 2.692 1.00 93.19 131 TRP A CA 1
ATOM 994 C C . TRP A 1 131 ? -8.032 6.575 3.761 1.00 93.19 131 TRP A C 1
ATOM 996 O O . TRP A 1 131 ? -7.170 5.784 4.152 1.00 93.19 131 TRP A O 1
ATOM 1006 N N . ILE A 1 132 ? -9.288 6.566 4.210 1.00 95.44 132 ILE A N 1
ATOM 1007 C CA . ILE A 1 132 ? -9.821 5.607 5.190 1.00 95.44 13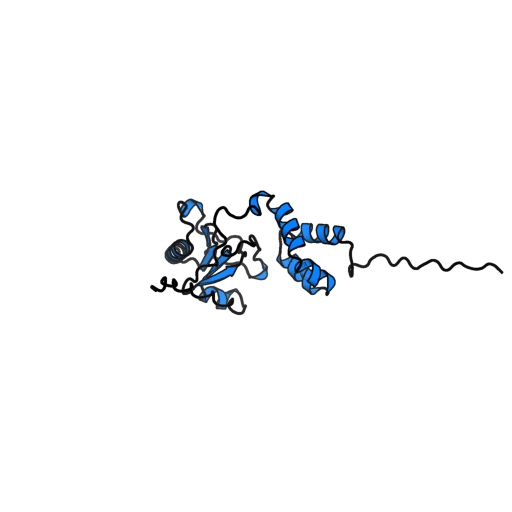2 ILE A CA 1
ATOM 1008 C C . ILE A 1 132 ? -10.886 4.751 4.512 1.00 95.44 132 ILE A C 1
ATOM 1010 O O . ILE A 1 132 ? -11.724 5.280 3.787 1.00 95.44 132 ILE A O 1
ATOM 1014 N N . LYS A 1 133 ? -10.856 3.437 4.755 1.00 94.31 133 LYS A N 1
ATOM 1015 C CA . LYS A 1 133 ? -11.582 2.431 3.975 1.00 94.31 133 LYS A CA 1
ATOM 1016 C C . LYS A 1 133 ? -12.454 1.523 4.842 1.00 94.31 133 LYS A C 1
ATOM 1018 O O . LYS A 1 133 ? -11.988 0.948 5.830 1.00 94.31 133 LYS A O 1
ATOM 1023 N N . ASN A 1 134 ? -13.700 1.331 4.413 1.00 93.94 134 ASN A N 1
ATOM 1024 C CA . ASN A 1 134 ? -14.656 0.393 5.017 1.00 93.94 134 ASN A CA 1
ATOM 1025 C C . ASN A 1 134 ? -14.551 -1.023 4.438 1.00 93.94 134 ASN A C 1
ATOM 1027 O O . ASN A 1 134 ? -15.002 -1.980 5.063 1.00 93.94 134 ASN A O 1
ATOM 1031 N N . GLY A 1 135 ? -13.965 -1.148 3.249 1.00 90.31 135 GLY A N 1
ATOM 1032 C CA . GLY A 1 135 ? -13.818 -2.394 2.509 1.00 90.31 135 GLY A CA 1
ATOM 1033 C C . GLY A 1 135 ? -12.387 -2.590 2.027 1.00 90.31 135 GLY A C 1
ATOM 1034 O O . GLY A 1 135 ? -11.593 -1.652 1.942 1.00 90.31 135 GLY A O 1
ATOM 1035 N N . LEU A 1 136 ? -12.045 -3.844 1.751 1.00 89.06 136 LEU A N 1
ATOM 1036 C CA . LEU A 1 136 ? -10.786 -4.215 1.128 1.00 89.06 136 LEU A CA 1
ATOM 1037 C C . LEU A 1 136 ? -11.092 -5.132 -0.041 1.00 89.06 136 LEU A C 1
ATOM 1039 O O . LEU A 1 136 ? -11.832 -6.108 0.089 1.00 89.06 136 LEU A O 1
ATOM 1043 N N . GLN A 1 137 ? -10.454 -4.858 -1.171 1.00 85.00 137 GLN A N 1
ATOM 1044 C CA . GLN A 1 137 ? -10.412 -5.822 -2.254 1.00 85.00 137 GLN A CA 1
ATOM 1045 C C . GLN A 1 137 ? -9.538 -7.010 -1.839 1.00 85.00 137 GLN A C 1
ATOM 1047 O O . GLN A 1 137 ? -8.689 -6.906 -0.946 1.00 85.00 137 GLN A O 1
ATOM 1052 N N . GLY A 1 138 ? -9.698 -8.146 -2.521 1.00 79.81 138 GLY A N 1
ATOM 1053 C CA . GLY A 1 138 ? -8.781 -9.271 -2.349 1.00 79.81 138 GLY A CA 1
ATOM 1054 C C . GLY A 1 138 ? -7.331 -8.832 -2.584 1.00 79.81 138 GLY A C 1
ATOM 1055 O O . GLY A 1 138 ? -7.063 -8.008 -3.459 1.00 79.81 138 GLY A O 1
ATOM 1056 N N . LYS A 1 139 ? -6.379 -9.396 -1.827 1.00 80.00 139 LYS A N 1
ATOM 1057 C CA . LYS A 1 139 ? -4.959 -8.982 -1.849 1.00 80.00 139 LYS A CA 1
ATOM 1058 C C . LYS A 1 139 ? -4.343 -8.949 -3.257 1.00 80.00 139 LYS A C 1
ATOM 1060 O O . LYS A 1 139 ? -3.457 -8.146 -3.519 1.00 80.00 139 LYS A O 1
ATOM 1065 N N . SER A 1 140 ? -4.830 -9.794 -4.169 1.00 74.19 140 SER A N 1
ATOM 1066 C CA . SER A 1 140 ? -4.424 -9.847 -5.581 1.00 74.19 140 SER A CA 1
ATOM 1067 C C . SER A 1 140 ? -4.842 -8.642 -6.427 1.00 74.19 140 SER A C 1
ATOM 1069 O O . SER A 1 140 ? -4.488 -8.601 -7.598 1.00 74.19 140 SER A O 1
ATOM 1071 N N . HIS A 1 141 ? -5.624 -7.713 -5.880 1.00 76.31 141 HIS A N 1
ATOM 1072 C CA . HIS A 1 141 ? -6.034 -6.467 -6.533 1.00 76.31 141 HIS A CA 1
ATOM 1073 C C . HIS A 1 141 ? -5.384 -5.235 -5.904 1.00 76.31 141 HIS A C 1
ATOM 1075 O O . HIS A 1 141 ? -5.588 -4.113 -6.361 1.00 76.31 141 HIS A O 1
ATOM 1081 N N . TRP A 1 142 ? -4.579 -5.424 -4.859 1.00 83.94 142 TRP A N 1
ATOM 1082 C CA . TRP A 1 142 ? -3.866 -4.318 -4.246 1.00 83.94 142 TRP A CA 1
ATOM 1083 C C . TRP A 1 142 ? -2.750 -3.865 -5.171 1.00 83.94 142 TRP A C 1
ATOM 1085 O O . TRP A 1 142 ? -2.068 -4.679 -5.801 1.00 83.94 142 TRP A O 1
ATOM 1095 N N . SER A 1 143 ? -2.550 -2.557 -5.234 1.00 79.25 143 SER A N 1
ATOM 1096 C CA . SER A 1 143 ? -1.538 -1.955 -6.087 1.00 79.25 143 SER A CA 1
ATOM 1097 C C . SER A 1 143 ? -0.437 -1.339 -5.240 1.00 79.25 143 SER A C 1
ATOM 1099 O O . SER A 1 143 ? -0.677 -0.787 -4.166 1.00 79.25 143 SER A O 1
ATOM 1101 N N . ARG A 1 144 ? 0.804 -1.444 -5.718 1.00 82.19 144 ARG A N 1
ATOM 1102 C CA . ARG A 1 144 ? 1.909 -0.693 -5.131 1.00 82.19 144 ARG A CA 1
ATOM 1103 C C . ARG A 1 144 ? 1.877 0.731 -5.672 1.00 82.19 144 ARG A C 1
ATOM 1105 O O . ARG A 1 144 ? 1.979 0.922 -6.882 1.00 82.19 144 ARG A O 1
ATOM 1112 N N . TYR A 1 145 ? 1.769 1.705 -4.777 1.00 75.00 145 TYR A N 1
ATOM 1113 C CA . TYR A 1 145 ? 1.752 3.132 -5.111 1.00 75.00 145 TYR A CA 1
ATOM 1114 C C . TYR A 1 145 ? 2.988 3.880 -4.596 1.00 75.00 145 TYR A C 1
ATOM 1116 O O . TYR A 1 145 ? 3.239 5.008 -5.013 1.00 75.00 145 TYR A O 1
ATOM 1124 N N . SER A 1 146 ? 3.776 3.271 -3.704 1.00 77.00 146 SER A N 1
ATOM 1125 C CA . SER A 1 146 ? 4.980 3.891 -3.150 1.00 77.00 146 SER A CA 1
ATOM 1126 C C . SER A 1 146 ? 6.081 2.874 -2.853 1.00 77.00 146 SER A C 1
ATOM 1128 O O . SER A 1 146 ? 5.827 1.697 -2.611 1.00 77.00 146 SER A O 1
ATOM 1130 N N . TYR A 1 147 ? 7.322 3.361 -2.861 1.00 76.19 147 TYR A N 1
ATOM 1131 C CA . TYR A 1 147 ? 8.522 2.658 -2.389 1.00 76.19 147 TYR A CA 1
ATOM 1132 C C . TYR A 1 147 ? 9.215 3.414 -1.248 1.00 76.19 147 TYR A C 1
ATOM 1134 O O . TYR A 1 147 ? 10.283 3.010 -0.793 1.00 76.19 147 TYR A O 1
ATOM 1142 N N . VAL A 1 148 ? 8.635 4.533 -0.811 1.00 77.81 148 VAL A N 1
ATOM 1143 C CA . VAL A 1 148 ? 9.176 5.336 0.283 1.00 77.81 148 VAL A CA 1
ATOM 1144 C C . VAL A 1 148 ? 8.981 4.556 1.590 1.00 77.81 148 VAL A C 1
ATOM 1146 O O . VAL A 1 148 ? 7.848 4.162 1.881 1.00 77.81 148 VAL A O 1
ATOM 1149 N N . PRO A 1 149 ? 10.044 4.308 2.380 1.00 79.12 149 PRO A N 1
ATOM 1150 C CA . PRO A 1 149 ? 9.907 3.702 3.700 1.00 79.12 149 PRO A CA 1
ATOM 1151 C C . PRO A 1 149 ? 8.881 4.457 4.551 1.00 79.12 149 PRO A C 1
ATOM 1153 O O . PRO A 1 149 ? 8.810 5.681 4.492 1.00 79.12 149 PRO A O 1
ATOM 1156 N N . GLY A 1 150 ? 8.055 3.714 5.288 1.00 82.75 150 GLY A N 1
ATOM 1157 C CA . GLY A 1 150 ? 6.989 4.285 6.118 1.00 82.75 150 GLY A CA 1
ATOM 1158 C C . GLY A 1 150 ? 5.701 4.652 5.382 1.00 82.75 150 GLY A C 1
ATOM 1159 O O . GLY A 1 150 ? 4.700 4.902 6.043 1.00 82.75 150 GLY A O 1
ATOM 1160 N N . VAL A 1 151 ? 5.675 4.629 4.044 1.00 86.38 151 VAL A N 1
ATOM 1161 C CA . VAL A 1 151 ? 4.462 4.876 3.245 1.00 86.38 151 VAL A CA 1
ATOM 1162 C C . VAL A 1 151 ? 3.789 3.552 2.895 1.00 86.38 151 VAL A C 1
ATOM 1164 O O . VAL A 1 151 ? 4.460 2.613 2.466 1.00 86.38 151 VAL A O 1
ATOM 1167 N N . GLY A 1 152 ? 2.473 3.454 3.068 1.00 91.88 152 GLY A N 1
ATOM 1168 C CA . GLY A 1 152 ? 1.710 2.236 2.785 1.00 91.88 152 GLY A CA 1
ATOM 1169 C C . GLY A 1 152 ? 0.313 2.256 3.395 1.00 91.88 152 GLY A C 1
ATOM 1170 O O . GLY A 1 152 ? -0.227 3.322 3.689 1.00 91.88 152 GLY A O 1
ATOM 1171 N N . MET A 1 153 ? -0.251 1.071 3.612 1.00 94.12 153 MET A N 1
ATOM 1172 C CA . MET A 1 153 ? -1.594 0.895 4.165 1.00 94.12 153 MET A CA 1
ATOM 1173 C C . MET A 1 153 ? -1.558 0.113 5.474 1.00 94.12 153 MET A C 1
ATOM 1175 O O . MET A 1 153 ? -0.889 -0.915 5.575 1.00 94.12 153 MET A O 1
ATOM 1179 N N . TYR A 1 154 ? -2.288 0.598 6.471 1.00 95.19 154 TYR A N 1
ATOM 1180 C CA . TYR A 1 154 ? -2.584 -0.110 7.707 1.00 95.19 154 TYR A CA 1
ATOM 1181 C C . TYR A 1 154 ? -3.932 -0.808 7.565 1.00 95.19 154 TYR A C 1
ATOM 1183 O O . TYR A 1 154 ? -4.894 -0.221 7.074 1.00 95.19 154 TYR A O 1
ATOM 1191 N N . VAL A 1 155 ? -3.999 -2.062 8.001 1.00 94.81 155 VAL A N 1
ATOM 1192 C CA . VAL A 1 155 ? -5.214 -2.882 7.999 1.00 94.81 155 VAL A CA 1
ATOM 1193 C C . VAL A 1 155 ? -5.389 -3.503 9.369 1.00 94.81 155 VAL A C 1
ATOM 1195 O O . VAL A 1 155 ? -4.418 -4.009 9.929 1.00 94.81 155 VAL A O 1
ATOM 1198 N N . ARG A 1 156 ? -6.609 -3.500 9.904 1.00 93.50 156 ARG A N 1
ATOM 1199 C CA . ARG A 1 156 ? -6.893 -4.142 11.190 1.00 93.50 156 ARG A CA 1
ATOM 1200 C C . ARG A 1 156 ? -6.489 -5.614 11.175 1.00 93.50 156 ARG A C 1
ATOM 1202 O O . ARG A 1 156 ? -6.807 -6.335 10.230 1.00 93.50 156 ARG A O 1
ATOM 1209 N N . GLU A 1 157 ? -5.839 -6.080 12.234 1.00 89.94 157 GLU A N 1
ATOM 1210 C CA . GLU A 1 157 ? -5.385 -7.473 12.364 1.00 89.94 157 GLU A CA 1
ATOM 1211 C C . GLU A 1 157 ? -6.524 -8.485 12.141 1.00 89.94 157 GLU A C 1
ATOM 1213 O O . GLU A 1 157 ? -6.356 -9.466 11.414 1.00 89.94 157 GLU A O 1
ATOM 1218 N N . GLU A 1 158 ? -7.711 -8.197 12.680 1.00 86.00 158 GLU A N 1
ATOM 1219 C CA . GLU A 1 158 ? -8.922 -9.015 12.516 1.00 86.00 158 GLU A CA 1
ATOM 1220 C C . GLU A 1 158 ? -9.384 -9.131 11.052 1.00 86.00 158 GLU A C 1
ATOM 1222 O O . GLU A 1 158 ? -9.822 -10.195 10.609 1.00 86.00 158 GLU A O 1
ATOM 1227 N N . ALA A 1 159 ? -9.209 -8.068 10.263 1.00 84.25 159 ALA A N 1
ATOM 1228 C CA . ALA A 1 159 ? -9.510 -8.065 8.836 1.00 84.25 159 ALA A CA 1
ATOM 1229 C C . ALA A 1 159 ? -8.460 -8.847 8.027 1.00 84.25 159 ALA A C 1
ATOM 1231 O O . ALA A 1 159 ? -8.806 -9.493 7.035 1.00 84.25 159 ALA A O 1
ATOM 1232 N N . VAL A 1 160 ? -7.191 -8.846 8.455 1.00 80.19 160 VAL A N 1
ATOM 1233 C CA . VAL A 1 160 ? -6.119 -9.587 7.768 1.00 80.19 160 VAL A CA 1
ATOM 1234 C C . VAL A 1 160 ? -6.376 -11.092 7.800 1.00 80.19 160 VAL A C 1
ATOM 1236 O O . VAL A 1 160 ? -6.296 -11.742 6.755 1.00 80.19 160 VAL A O 1
ATOM 1239 N N . GLY A 1 161 ? -6.720 -11.636 8.972 1.00 67.62 161 GLY A N 1
ATOM 1240 C CA . GLY A 1 161 ? -6.971 -13.070 9.143 1.00 67.62 161 GLY A CA 1
ATOM 1241 C C . GLY A 1 161 ? -8.188 -13.568 8.358 1.00 67.62 161 GLY A C 1
ATOM 1242 O O . GLY A 1 161 ? -8.117 -14.610 7.709 1.00 67.62 161 GLY A O 1
ATOM 1243 N N . CYS A 1 162 ? -9.282 -12.802 8.370 1.00 65.75 162 CYS A N 1
ATOM 1244 C CA . CYS A 1 162 ? -10.542 -13.200 7.739 1.00 65.75 162 CYS A CA 1
ATOM 1245 C C . CYS A 1 162 ? -10.586 -12.954 6.223 1.00 65.75 162 CYS A C 1
ATOM 1247 O O . CYS A 1 162 ? -11.196 -13.744 5.507 1.00 65.75 162 CYS A O 1
ATOM 1249 N N . MET A 1 163 ? -9.966 -11.879 5.715 1.00 63.22 163 MET A N 1
ATOM 1250 C CA . MET A 1 163 ? -10.159 -11.450 4.317 1.00 63.22 163 MET A CA 1
ATOM 1251 C C . MET A 1 163 ? -8.960 -11.673 3.401 1.00 63.22 163 MET A C 1
ATOM 1253 O O . MET A 1 163 ? -9.139 -11.793 2.190 1.00 63.22 163 MET A O 1
ATOM 1257 N N . LEU A 1 164 ? -7.736 -11.727 3.933 1.00 63.41 164 LEU A N 1
ATOM 1258 C CA . LEU A 1 164 ? -6.541 -11.766 3.084 1.00 63.41 164 LEU A CA 1
ATOM 1259 C C . LEU A 1 164 ? -5.954 -13.165 2.913 1.00 63.41 164 LEU A C 1
ATOM 1261 O O . LEU A 1 164 ? -5.091 -13.326 2.050 1.00 63.41 164 LEU A O 1
ATOM 1265 N N . GLY A 1 165 ? -6.398 -14.157 3.701 1.00 56.69 165 GLY A N 1
ATOM 1266 C CA . GLY A 1 165 ? -5.951 -15.557 3.606 1.00 56.69 165 GLY A CA 1
ATOM 1267 C C . GLY A 1 165 ? -4.425 -15.729 3.636 1.00 56.69 165 GLY A C 1
ATOM 1268 O O . GLY A 1 165 ? -3.898 -16.741 3.181 1.00 56.69 165 GLY A O 1
ATOM 1269 N N . ALA A 1 166 ? -3.707 -14.708 4.106 1.00 54.09 166 ALA A N 1
ATOM 1270 C CA . ALA A 1 166 ? -2.269 -14.563 3.994 1.00 54.09 166 ALA A CA 1
ATOM 1271 C C . ALA A 1 166 ? -1.652 -14.565 5.394 1.00 54.09 166 ALA A C 1
ATOM 1273 O O . ALA A 1 166 ? -2.273 -14.050 6.327 1.00 54.09 166 ALA A O 1
ATOM 1274 N N . PRO A 1 167 ? -0.421 -15.079 5.553 1.00 58.09 167 PRO A N 1
ATOM 1275 C CA . PRO A 1 167 ? 0.309 -14.900 6.799 1.00 58.09 167 PRO A CA 1
ATOM 1276 C C . PRO A 1 167 ? 0.433 -13.403 7.113 1.00 58.09 167 PRO A C 1
ATOM 1278 O O . PRO A 1 167 ? 0.648 -12.587 6.206 1.00 58.09 167 PRO A O 1
ATOM 1281 N N . LEU A 1 168 ? 0.266 -13.060 8.395 1.00 61.22 168 LEU A N 1
ATOM 1282 C CA . LEU A 1 168 ? 0.429 -11.698 8.901 1.00 61.22 168 LEU A CA 1
ATOM 1283 C C . LEU A 1 168 ? 1.790 -11.140 8.444 1.00 61.22 168 LEU A C 1
ATOM 1285 O O . LEU A 1 168 ? 2.782 -11.880 8.447 1.00 61.22 168 LEU A O 1
ATOM 1289 N N . PRO A 1 169 ? 1.865 -9.863 8.023 1.00 66.00 169 PRO A N 1
ATOM 1290 C CA . PRO A 1 169 ? 3.149 -9.233 7.754 1.00 66.00 169 PRO A CA 1
ATOM 1291 C C . PRO A 1 169 ? 4.032 -9.284 9.007 1.00 66.00 169 PRO A C 1
ATOM 1293 O O . PRO A 1 169 ? 3.534 -9.306 10.134 1.00 66.00 169 PRO A O 1
ATOM 1296 N N . ALA A 1 170 ? 5.351 -9.320 8.804 1.00 70.06 170 ALA A N 1
ATOM 1297 C CA . ALA A 1 170 ? 6.292 -9.326 9.916 1.00 70.06 170 ALA A CA 1
ATOM 1298 C C . ALA A 1 170 ? 6.025 -8.117 10.836 1.00 70.06 170 ALA A C 1
ATOM 1300 O O . ALA A 1 170 ? 5.802 -7.016 10.317 1.00 70.06 170 ALA A O 1
ATOM 1301 N N . PRO A 1 171 ? 6.048 -8.297 12.171 1.00 70.88 171 PRO A N 1
ATOM 1302 C CA . PRO A 1 171 ? 5.846 -7.200 13.104 1.00 70.88 171 PRO A CA 1
ATOM 1303 C C . PRO A 1 171 ? 6.822 -6.059 12.819 1.00 70.88 171 PRO A C 1
ATOM 1305 O O . PRO A 1 171 ? 8.010 -6.294 12.576 1.00 70.88 171 PRO A O 1
ATOM 1308 N N . LEU A 1 172 ? 6.329 -4.823 12.867 1.00 76.94 172 LEU A N 1
ATOM 1309 C CA . LEU A 1 172 ? 7.196 -3.653 12.787 1.00 76.94 172 LEU A CA 1
ATOM 1310 C C . LEU A 1 172 ? 8.146 -3.628 13.998 1.00 76.94 172 LEU A C 1
ATOM 1312 O O . LEU A 1 172 ? 7.747 -4.029 15.098 1.00 76.94 172 LEU A O 1
ATOM 1316 N N . PRO A 1 173 ? 9.400 -3.169 13.830 1.00 66.56 173 PRO A N 1
ATOM 1317 C CA . PRO A 1 173 ? 10.294 -2.985 14.962 1.00 66.56 173 PRO A CA 1
ATOM 1318 C C . PRO A 1 173 ? 9.652 -2.006 15.948 1.00 66.56 173 PRO A C 1
ATOM 1320 O O . PRO A 1 173 ? 9.157 -0.949 15.555 1.00 66.56 173 PRO A O 1
ATOM 1323 N N . LYS A 1 174 ? 9.654 -2.360 17.238 1.00 50.97 174 LYS A N 1
ATOM 1324 C CA . LYS A 1 174 ? 9.293 -1.417 18.303 1.00 50.97 174 LYS A CA 1
ATOM 1325 C C . LYS A 1 174 ? 10.240 -0.224 18.176 1.00 50.97 174 LYS A C 1
ATOM 1327 O O . LYS A 1 174 ? 11.445 -0.446 18.055 1.00 50.97 174 LYS A O 1
ATOM 1332 N N . SER A 1 175 ? 9.705 0.999 18.141 1.00 47.44 175 SER A N 1
ATOM 1333 C CA . SER A 1 175 ? 10.511 2.222 18.072 1.00 47.44 175 SER A CA 1
ATOM 1334 C C . SER A 1 175 ? 11.669 2.113 19.057 1.00 47.44 175 SER A C 1
ATOM 1336 O O . SER A 1 175 ? 11.437 1.832 20.232 1.00 47.44 175 SER A O 1
ATOM 1338 N N . ALA A 1 176 ? 12.899 2.257 18.558 1.00 41.28 176 ALA A N 1
ATOM 1339 C CA . ALA A 1 176 ? 14.081 2.238 19.401 1.00 41.28 176 ALA A CA 1
ATOM 1340 C C . ALA A 1 176 ? 13.903 3.310 20.478 1.00 41.28 176 ALA A C 1
ATOM 1342 O O . ALA A 1 176 ? 13.732 4.490 20.174 1.00 41.28 176 ALA A O 1
ATOM 1343 N N . GLU A 1 177 ? 13.869 2.848 21.721 1.00 36.69 177 GLU A N 1
ATOM 1344 C CA . GLU A 1 177 ? 13.900 3.662 22.921 1.00 36.69 177 GLU A CA 1
ATOM 1345 C C . GLU A 1 177 ? 15.061 4.652 22.786 1.00 36.69 177 GLU A C 1
ATOM 1347 O O . GLU A 1 177 ? 16.183 4.265 22.445 1.00 36.69 177 GLU A O 1
ATOM 1352 N N . SER A 1 178 ? 14.756 5.940 22.941 1.00 39.34 178 SER A N 1
ATOM 1353 C CA . SER A 1 178 ? 15.720 7.032 22.875 1.00 39.34 178 SER A CA 1
ATOM 1354 C C . SER A 1 178 ? 16.949 6.675 23.708 1.00 39.34 178 SER A C 1
ATOM 1356 O O . SER A 1 178 ? 16.847 6.547 24.925 1.00 39.34 178 SER A O 1
ATOM 1358 N N . GLN A 1 179 ? 18.109 6.509 23.068 1.00 34.31 179 GLN A N 1
ATOM 1359 C CA . GLN A 1 179 ? 19.364 6.424 23.805 1.00 34.31 179 GLN A CA 1
ATOM 1360 C C . GLN A 1 179 ? 19.555 7.752 24.539 1.00 34.31 179 GLN A C 1
ATOM 1362 O O . GLN A 1 179 ? 19.791 8.787 23.911 1.00 34.31 179 GLN A O 1
ATOM 1367 N N . GLU A 1 180 ? 19.430 7.719 25.865 1.00 38.34 180 GLU A N 1
ATOM 1368 C CA . GLU A 1 180 ? 19.914 8.795 26.718 1.00 38.34 180 GLU A CA 1
ATOM 1369 C C . GLU A 1 180 ? 21.398 9.044 26.400 1.00 38.34 180 GLU A C 1
ATOM 1371 O O . GLU A 1 180 ? 22.173 8.087 26.269 1.00 38.34 180 GLU A O 1
ATOM 1376 N N . PRO A 1 181 ? 21.832 10.307 26.257 1.00 50.88 181 PRO A N 1
ATOM 1377 C CA . PRO A 1 181 ? 23.246 10.604 26.147 1.00 50.88 181 PRO A CA 1
ATOM 1378 C C . PRO A 1 181 ? 23.907 10.274 27.487 1.00 50.88 181 PRO A C 1
ATOM 1380 O O . PRO A 1 181 ? 23.703 10.957 28.492 1.00 50.88 181 PRO A O 1
ATOM 1383 N N . GLY A 1 182 ? 24.698 9.200 27.485 1.00 42.56 182 GLY A N 1
ATOM 1384 C CA . GLY A 1 182 ? 25.565 8.831 28.594 1.00 42.56 182 GLY A CA 1
ATOM 1385 C C . GLY A 1 182 ? 26.425 10.022 29.002 1.00 42.56 182 GLY A C 1
ATOM 1386 O O . GLY A 1 182 ? 27.201 10.545 28.204 1.00 42.56 182 GLY A O 1
ATOM 1387 N N . SER A 1 183 ? 26.257 10.455 30.247 1.00 46.56 183 SER A N 1
ATOM 1388 C CA . SER A 1 183 ? 27.144 11.426 30.877 1.00 46.56 183 SER A CA 1
ATOM 1389 C C . SER A 1 183 ? 28.479 10.745 31.173 1.00 46.56 183 SER A C 1
ATOM 1391 O O . SER A 1 183 ? 28.513 9.694 31.814 1.00 46.56 183 SER A O 1
ATOM 1393 N N . SER A 1 184 ? 29.570 11.328 30.683 1.00 57.44 184 SER A N 1
ATOM 1394 C CA . SER A 1 184 ? 30.930 11.122 31.192 1.00 57.44 184 SER A CA 1
ATOM 1395 C C . SER A 1 184 ? 31.451 12.441 31.731 1.00 57.44 184 SER A C 1
ATOM 1397 O O . SER A 1 184 ? 31.127 13.478 31.107 1.00 57.44 184 SER A O 1
#

Sequence (184 aa):
MERFETVSDERAPGLEDPAPALVENLCAQFIFDGNYLLRLGQINRFWCRAVNDVALWKRLNTARFGLKAIAPARVPAQPATAIPGWCFFAGLDSGGDDCSTPEDANGNLHPTDLAARAEQLGAIAFNTQGWIKNGLQGKSHWSRYSYVPGVGMYVREEAVGCMLGAPLPAPLPKSAESQEPGSS

pLDDT: mean 73.47, std 17.01, range [34.31, 95.81]

Radius of gyration: 22.45 Å; chains: 1; bounding box: 47×49×88 Å

Foldseek 3Di:
DDDDDDDPPPDDDPPQDDDPVVLLVVCLVCLFQVLVLVVQLVPDVNSVVSSPDPVSNVVSLCVVPNPVQVPQPPDAQDAAAFDPQKAWDPQKDFDDQFPDALVVCVVPLDPNVLVVVLVVVVFFKDWSSNTTHNDGDAPSRIDRHDPRHNGGMIGGPVCCVPRHVDPGPDGDPHPPDDPDPDDD

Secondary structure (DSSP, 8-state):
--------------TTS--HHHHHHHHHHTTT-HHHHHHHTTT-HHHHHHHT-HHHHHHHHHHHH-GGGTS--SS--PPPPP-TTEEEEETEE--S-EEE-GGGGTT---HHHHHHHHHHTT-SEEETTS-EES----GGG-EE---STT-EEEEEHHHHHHHS-SPPPPPPPP----------